Protein AF-A0A8S3IKX6-F1 (afdb_monomer_lite)

Secondary structure (DSSP, 8-state):
-HHHHHHHHIIIIIITTTS-S-EEEEESS--HHHHHHHHHH-TTEEEEE----TTTHHHHHHHH--TT-EEEE--SS--HHHHHHHHHHTT-EEEESS---S-TT-GGGTT-GGGGSHHHHHHHHHHHHHSTTS-TTS--EE-S-BTTTBHHHHHHHHHHHHHHHHHHH-SSS---HHHHHHHHHHHHHT-HHHHHHHTT--------------SSPPPTT----SS-HHHHHHHHHSEEEEE--TT--SPPTTEEEPPTTTS---EEEEEEEGGG--

InterPro domains:
  IPR005097 Saccharopine dehydrogenase, NADP binding domain [PF03435] (1-142)
  IPR023181 Homospermidine synthase-like, C-terminal [G3DSA:3.30.360.30] (146-278)
  IPR032095 Saccharopine dehydrogenase-like, C-terminal [PF16653] (146-258)

Foldseek 3Di:
DVCLVCVVVCCPPCVVVVVDPAAEAEELDDPCVVCVVVCVVDVRYHYDNDDQAPVCPLVVCVVPDAAAAEDEDEDALDQPLVVVVSCQVRLYEYEYQDRHHNCLPDPPCVPDLVCNDPLLSVLVVVVVCPPPPRDPPGHHYHYNPDVVVNVVVVVLLVVLLVLLVCQLPDPPRPDDPVLSVQSVVCNVVSVSVSSCVSSVPFDDDPDDDDPDDDPDDDDPPDDDDPDDPVVCVSLQQRFAKDFDGPPDDDDDPQKDWDDVVSDDRRMITGPDGNNPDD

pLDDT: mean 93.62, std 5.88, range [60.12, 98.69]

Structure (mmCIF, N/CA/C/O backbone):
data_AF-A0A8S3IKX6-F1
#
_entry.id   AF-A0A8S3IKX6-F1
#
loop_
_atom_site.group_PDB
_atom_site.id
_atom_site.type_symbol
_atom_site.label_atom_id
_atom_site.label_alt_id
_atom_site.label_comp_id
_atom_site.label_asym_id
_atom_site.label_entity_id
_atom_site.label_seq_id
_atom_site.pdbx_PDB_ins_code
_atom_site.Cartn_x
_atom_site.Cartn_y
_atom_site.Cartn_z
_atom_site.occupancy
_atom_site.B_iso_or_equiv
_atom_site.auth_seq_id
_atom_site.auth_comp_id
_atom_site.auth_asym_id
_atom_site.auth_atom_id
_atom_site.pdbx_PDB_model_num
ATOM 1 N N . SER A 1 1 ? 7.192 9.910 -10.096 1.00 86.56 1 SER A N 1
ATOM 2 C CA . SER A 1 1 ? 7.485 10.910 -9.041 1.00 86.56 1 SER A CA 1
ATOM 3 C C . SER A 1 1 ? 8.141 10.254 -7.833 1.00 86.56 1 SER A C 1
ATOM 5 O O . SER A 1 1 ? 9.232 10.667 -7.467 1.00 86.56 1 SER A O 1
ATOM 7 N N . VAL A 1 2 ? 7.537 9.201 -7.270 1.00 91.88 2 VAL A N 1
ATOM 8 C CA . VAL A 1 2 ? 8.013 8.497 -6.063 1.00 91.88 2 VAL A CA 1
ATOM 9 C C . VAL A 1 2 ? 9.473 8.046 -6.172 1.00 91.88 2 VAL A C 1
ATOM 11 O O . VAL A 1 2 ? 10.291 8.411 -5.332 1.00 91.88 2 VAL A O 1
ATOM 14 N N . SER A 1 3 ? 9.843 7.351 -7.253 1.00 90.81 3 SER A N 1
ATOM 15 C CA . SER A 1 3 ? 11.217 6.873 -7.481 1.00 90.81 3 SER A CA 1
ATOM 16 C C . SER A 1 3 ? 12.281 7.973 -7.407 1.00 90.81 3 SER A C 1
ATOM 18 O O . SER A 1 3 ? 13.373 7.742 -6.893 1.00 90.81 3 SER A O 1
ATOM 20 N N . GLN A 1 4 ? 11.963 9.191 -7.849 1.00 89.06 4 GLN A N 1
ATOM 21 C CA . GLN A 1 4 ? 12.896 10.321 -7.837 1.00 89.06 4 GLN A CA 1
ATOM 22 C C . GLN A 1 4 ? 13.175 10.824 -6.418 1.00 89.06 4 GLN A C 1
ATOM 24 O O . GLN A 1 4 ? 14.280 11.280 -6.137 1.00 89.06 4 GLN A O 1
ATOM 29 N N . CYS A 1 5 ? 12.195 10.715 -5.521 1.00 90.56 5 CYS A N 1
ATOM 30 C CA . CYS A 1 5 ? 12.353 11.045 -4.108 1.00 90.56 5 CYS A CA 1
ATOM 31 C C . CYS A 1 5 ? 13.035 9.906 -3.334 1.00 90.56 5 CYS A C 1
ATOM 33 O O . CYS A 1 5 ? 13.796 10.163 -2.403 1.00 90.56 5 CYS A O 1
ATOM 35 N N . THR A 1 6 ? 12.795 8.656 -3.734 1.00 92.81 6 THR A N 1
ATOM 36 C CA . THR A 1 6 ? 13.351 7.466 -3.075 1.00 92.81 6 THR A CA 1
ATOM 37 C C . THR A 1 6 ? 14.814 7.220 -3.445 1.00 92.81 6 THR A C 1
ATOM 39 O O . THR A 1 6 ? 15.603 6.811 -2.595 1.00 92.81 6 THR A O 1
ATOM 42 N N . LEU A 1 7 ? 15.215 7.504 -4.687 1.00 91.88 7 LEU A N 1
ATOM 43 C CA . LEU A 1 7 ? 16.561 7.225 -5.192 1.00 91.88 7 LEU A CA 1
ATOM 44 C C . LEU A 1 7 ? 17.691 7.859 -4.351 1.00 91.88 7 LEU A C 1
ATOM 46 O O . LEU A 1 7 ? 18.613 7.127 -3.985 1.00 91.88 7 LEU A O 1
ATOM 50 N N . PRO A 1 8 ? 17.646 9.154 -3.974 1.00 90.69 8 PRO A N 1
ATOM 51 C CA . PRO A 1 8 ? 18.654 9.735 -3.086 1.00 90.69 8 PRO A CA 1
ATOM 52 C C . PRO A 1 8 ? 18.766 8.989 -1.753 1.00 90.69 8 PRO A C 1
ATOM 54 O O . PRO A 1 8 ? 19.870 8.754 -1.272 1.00 90.69 8 PRO A O 1
ATOM 57 N N . LEU A 1 9 ? 17.637 8.547 -1.186 1.00 91.31 9 LEU A N 1
ATOM 58 C CA . LEU A 1 9 ? 17.616 7.806 0.076 1.00 91.31 9 LEU A CA 1
ATOM 59 C C . LEU A 1 9 ? 18.244 6.415 -0.076 1.00 91.31 9 LEU A C 1
ATOM 61 O O . LEU A 1 9 ? 19.018 5.996 0.786 1.00 91.31 9 LEU A O 1
ATOM 65 N N . LEU A 1 10 ? 17.964 5.715 -1.180 1.00 92.00 10 LEU A N 1
ATOM 66 C CA . LEU A 1 10 ? 18.598 4.427 -1.487 1.00 92.00 10 LEU A CA 1
ATOM 67 C C . LEU A 1 10 ? 20.115 4.567 -1.586 1.00 92.00 10 LEU A C 1
ATOM 69 O O . LEU A 1 10 ? 20.862 3.768 -1.020 1.00 92.00 10 LEU A O 1
ATOM 73 N N . ILE A 1 11 ? 20.576 5.615 -2.260 1.00 89.81 11 ILE A N 1
ATOM 74 C CA . ILE A 1 11 ? 22.001 5.884 -2.405 1.00 89.81 11 ILE A CA 1
ATOM 75 C C . ILE A 1 11 ? 22.610 6.192 -1.033 1.00 89.81 11 ILE A C 1
ATOM 77 O O . ILE A 1 11 ? 23.499 5.471 -0.581 1.00 89.81 11 ILE A O 1
ATOM 81 N N . ASP A 1 12 ? 22.103 7.207 -0.338 1.00 87.31 12 ASP A N 1
ATOM 82 C CA . ASP A 1 12 ? 22.731 7.742 0.872 1.00 87.31 12 ASP A CA 1
ATOM 83 C C . ASP A 1 12 ? 22.682 6.775 2.062 1.00 87.31 12 ASP A C 1
ATOM 85 O O . ASP A 1 12 ? 23.635 6.688 2.846 1.00 87.31 12 ASP A O 1
ATOM 89 N N . TYR A 1 13 ? 21.588 6.025 2.209 1.00 87.19 13 TYR A N 1
ATOM 90 C CA . TYR A 1 13 ? 21.386 5.154 3.366 1.00 87.19 13 TYR A CA 1
ATOM 91 C C . TYR A 1 13 ? 21.734 3.695 3.112 1.00 87.19 13 TYR A C 1
ATOM 93 O O . TYR A 1 13 ? 22.144 3.031 4.065 1.00 87.19 13 TYR A O 1
ATOM 101 N N . PHE A 1 14 ? 21.626 3.204 1.876 1.00 88.50 14 PHE A N 1
ATOM 102 C CA . PHE A 1 14 ? 21.857 1.790 1.581 1.00 88.50 14 PHE A CA 1
ATOM 103 C C . PHE A 1 14 ? 23.127 1.573 0.767 1.00 88.50 14 PHE A C 1
ATOM 105 O O . PHE A 1 14 ? 23.979 0.794 1.192 1.00 88.50 14 PHE A O 1
ATOM 112 N N . LEU A 1 15 ? 23.325 2.288 -0.342 1.00 86.44 15 LEU A N 1
ATOM 113 C CA . LEU A 1 15 ? 24.515 2.100 -1.178 1.00 86.44 15 LEU A CA 1
ATOM 114 C C . LEU A 1 15 ? 25.787 2.602 -0.476 1.00 86.44 15 LEU A C 1
ATOM 116 O O . LEU A 1 15 ? 26.754 1.857 -0.325 1.00 86.44 15 LEU A O 1
ATOM 120 N N . LEU A 1 16 ? 25.786 3.839 0.035 1.00 84.12 16 LEU A N 1
ATOM 121 C CA . LEU A 1 16 ? 26.961 4.425 0.701 1.00 84.12 16 LEU A CA 1
ATOM 122 C C . LEU A 1 16 ? 27.324 3.721 2.004 1.00 84.12 16 LEU A C 1
ATOM 124 O O . LEU A 1 16 ? 28.498 3.643 2.368 1.00 84.12 16 LEU A O 1
ATOM 128 N N . LYS A 1 17 ? 26.322 3.170 2.691 1.00 87.00 17 LYS A N 1
ATOM 129 C CA . LYS A 1 17 ? 26.522 2.362 3.897 1.00 87.00 17 LYS A CA 1
ATOM 130 C C . LYS A 1 17 ? 26.792 0.888 3.590 1.00 87.00 17 LYS A C 1
ATOM 132 O O . LYS A 1 17 ? 26.871 0.099 4.526 1.00 87.00 17 LYS A O 1
ATOM 137 N N . LYS A 1 18 ? 26.960 0.529 2.310 1.00 84.25 18 LYS A N 1
ATOM 138 C CA . LYS A 1 18 ? 27.261 -0.828 1.827 1.00 84.25 18 LYS A CA 1
ATOM 139 C C . LYS A 1 18 ? 26.240 -1.882 2.277 1.00 84.25 18 LYS A C 1
ATOM 141 O O . LYS A 1 18 ? 26.604 -3.031 2.500 1.00 84.25 18 LYS A O 1
ATOM 146 N N . GLN A 1 19 ? 24.981 -1.480 2.427 1.00 84.31 19 GLN A N 1
ATOM 147 C CA . GLN A 1 19 ? 23.858 -2.388 2.671 1.00 84.31 19 GLN A CA 1
ATOM 148 C C . GLN A 1 19 ? 23.357 -3.025 1.369 1.00 84.31 19 GLN A C 1
ATOM 150 O O . GLN A 1 19 ? 22.818 -4.122 1.407 1.00 84.31 19 GLN A O 1
ATOM 155 N N . ILE A 1 20 ? 23.568 -2.358 0.229 1.00 87.00 20 ILE A N 1
ATOM 156 C CA . ILE A 1 20 ? 23.385 -2.922 -1.114 1.00 87.00 20 ILE A CA 1
ATOM 157 C C . ILE A 1 20 ? 24.663 -2.732 -1.936 1.00 87.00 20 ILE A C 1
ATOM 159 O O . ILE A 1 20 ? 25.435 -1.799 -1.693 1.00 87.00 20 ILE A O 1
ATOM 163 N N . HIS A 1 21 ? 24.894 -3.620 -2.904 1.00 90.50 21 HIS A N 1
ATOM 164 C CA . HIS A 1 21 ? 26.106 -3.614 -3.732 1.00 90.50 21 HIS A CA 1
ATOM 165 C C . HIS A 1 21 ? 25.933 -2.894 -5.068 1.00 90.50 21 HIS A C 1
ATOM 167 O O . HIS A 1 21 ? 26.891 -2.314 -5.576 1.00 90.50 21 HIS A O 1
ATOM 173 N N . SER A 1 22 ? 24.729 -2.937 -5.631 1.00 93.88 22 SER A N 1
ATOM 174 C CA . SER A 1 22 ? 24.384 -2.272 -6.883 1.00 93.88 22 SER A CA 1
ATOM 175 C C . SER A 1 22 ? 22.921 -1.860 -6.887 1.00 93.88 22 SER A C 1
ATOM 177 O O . SER A 1 22 ? 22.137 -2.326 -6.061 1.00 93.88 22 SER A O 1
ATOM 179 N N . LEU A 1 23 ? 22.583 -0.943 -7.787 1.00 95.38 23 LEU A N 1
ATOM 180 C CA . LEU A 1 23 ? 21.225 -0.474 -8.008 1.00 95.38 23 LEU A CA 1
ATOM 181 C C . LEU A 1 23 ? 20.988 -0.400 -9.512 1.00 95.38 23 LEU A C 1
ATOM 183 O O . LEU A 1 23 ? 21.685 0.339 -10.201 1.00 95.38 23 LEU A O 1
ATOM 187 N N . THR A 1 24 ? 19.997 -1.126 -10.015 1.00 95.88 24 THR A N 1
ATOM 188 C CA . THR A 1 24 ? 19.580 -1.041 -11.418 1.00 95.88 24 THR A CA 1
ATOM 189 C C . THR A 1 24 ? 18.190 -0.431 -11.486 1.00 95.88 24 THR A C 1
ATOM 191 O O . THR A 1 24 ? 17.270 -0.910 -10.832 1.00 95.88 24 THR A O 1
ATOM 194 N N . ILE A 1 25 ? 18.049 0.639 -12.264 1.00 96.19 25 ILE A N 1
ATOM 195 C CA . ILE A 1 25 ? 16.786 1.346 -12.485 1.00 96.19 25 ILE A CA 1
ATOM 196 C C . ILE A 1 25 ? 16.267 0.961 -13.870 1.00 96.19 25 ILE A C 1
ATOM 198 O O . ILE A 1 25 ? 17.017 1.050 -14.842 1.00 96.19 25 ILE A O 1
ATOM 202 N N . ILE A 1 26 ? 14.999 0.561 -13.952 1.00 96.81 26 ILE A N 1
ATOM 203 C CA . ILE A 1 26 ? 14.318 0.208 -15.202 1.00 96.81 26 ILE A CA 1
ATOM 204 C C . ILE A 1 26 ? 13.095 1.112 -15.347 1.00 96.81 26 ILE A C 1
ATOM 206 O O . ILE A 1 26 ? 12.309 1.228 -14.410 1.00 96.81 26 ILE A O 1
ATOM 210 N N . ASP A 1 27 ? 12.960 1.779 -16.491 1.00 95.88 27 ASP A N 1
ATOM 211 C CA . ASP A 1 27 ? 11.816 2.641 -16.813 1.00 95.88 27 ASP A CA 1
ATOM 212 C C . ASP A 1 27 ? 11.611 2.664 -18.336 1.00 95.88 27 ASP A C 1
ATOM 214 O O . ASP A 1 27 ? 12.577 2.589 -19.095 1.00 95.88 27 ASP A O 1
ATOM 218 N N . VAL A 1 28 ? 10.370 2.790 -18.803 1.00 94.94 28 VAL A N 1
ATOM 219 C CA . VAL A 1 28 ? 10.066 2.920 -20.238 1.00 94.94 28 VAL A CA 1
ATOM 220 C C . VAL A 1 28 ? 10.427 4.314 -20.772 1.00 94.94 28 VAL A C 1
ATOM 222 O O . VAL A 1 28 ? 10.830 4.473 -21.931 1.00 94.94 28 VAL A O 1
ATOM 225 N N . ILE A 1 29 ? 10.330 5.339 -19.923 1.00 93.31 29 ILE A N 1
ATOM 226 C CA . ILE A 1 29 ? 10.674 6.724 -20.244 1.00 93.31 29 ILE A CA 1
ATOM 227 C C . ILE A 1 29 ? 12.159 6.927 -19.990 1.00 93.31 29 ILE A C 1
ATOM 229 O O . ILE A 1 29 ? 12.610 6.707 -18.875 1.00 93.31 29 ILE A O 1
ATOM 233 N N . ASP A 1 30 ? 12.904 7.451 -20.967 1.00 94.38 30 ASP A N 1
ATOM 234 C CA . ASP A 1 30 ? 14.323 7.773 -20.786 1.00 94.38 30 ASP A CA 1
ATOM 235 C C . ASP A 1 30 ? 14.538 8.864 -19.720 1.00 94.38 30 ASP A C 1
ATOM 237 O O . ASP A 1 30 ? 14.313 10.055 -19.946 1.00 94.38 30 ASP A O 1
ATOM 241 N N . GLN A 1 31 ? 15.019 8.449 -18.549 1.00 93.12 31 GLN A N 1
ATOM 242 C CA . GLN A 1 31 ? 15.364 9.321 -17.426 1.00 93.12 31 GLN A CA 1
ATOM 243 C C . GLN A 1 31 ? 16.878 9.480 -17.244 1.00 93.12 31 GLN A C 1
ATOM 245 O O . GLN A 1 31 ? 17.309 10.034 -16.229 1.00 93.12 31 GLN A O 1
ATOM 250 N N . ARG A 1 32 ? 17.718 9.043 -18.197 1.00 92.75 32 ARG A N 1
ATOM 251 C CA . ARG A 1 32 ? 19.187 9.056 -18.032 1.00 92.75 32 ARG A CA 1
ATOM 252 C C . ARG A 1 32 ? 19.736 10.422 -17.652 1.00 92.75 32 ARG A C 1
ATOM 254 O O . ARG A 1 32 ? 20.612 10.493 -16.798 1.00 92.75 32 ARG A O 1
ATOM 261 N N . ALA A 1 33 ? 19.183 11.504 -18.201 1.00 93.00 33 ALA A N 1
ATOM 262 C CA . ALA A 1 33 ? 19.583 12.867 -17.849 1.00 93.00 33 ALA A CA 1
ATOM 263 C C . ALA A 1 33 ? 19.423 13.177 -16.345 1.00 93.00 33 ALA A C 1
ATOM 265 O O . ALA A 1 33 ? 20.250 13.878 -15.769 1.00 93.00 33 ALA A O 1
ATOM 266 N N . ARG A 1 34 ? 18.393 12.627 -15.685 1.00 89.81 34 ARG A N 1
ATOM 267 C CA . ARG A 1 34 ? 18.176 12.786 -14.235 1.00 89.81 34 ARG A CA 1
ATOM 268 C C . ARG A 1 34 ? 19.096 11.892 -13.406 1.00 89.81 34 ARG A C 1
ATOM 270 O O . ARG A 1 34 ? 19.455 12.256 -12.290 1.00 89.81 34 ARG A O 1
ATOM 277 N N . ILE A 1 35 ? 19.460 10.726 -13.940 1.00 90.19 35 ILE A N 1
ATOM 278 C CA . ILE A 1 35 ? 20.306 9.735 -13.259 1.00 90.19 35 ILE A CA 1
ATOM 279 C C . ILE A 1 35 ? 21.800 10.039 -13.425 1.00 90.19 35 ILE A C 1
ATOM 281 O O . ILE A 1 35 ? 22.606 9.659 -12.575 1.00 90.19 35 ILE A O 1
ATOM 285 N N . GLU A 1 36 ? 22.181 10.760 -14.481 1.00 90.94 36 GLU A N 1
ATOM 286 C CA . GLU A 1 36 ? 23.570 11.052 -14.843 1.00 90.94 36 GLU A CA 1
ATOM 287 C C . GLU A 1 36 ? 24.428 11.583 -13.674 1.00 90.94 36 GLU A C 1
ATOM 289 O O . GLU A 1 36 ? 25.542 11.076 -13.498 1.00 90.94 36 GLU A O 1
ATOM 294 N N . PRO A 1 37 ? 23.957 12.524 -12.824 1.00 90.62 37 PRO A N 1
ATOM 295 C CA . PRO A 1 37 ? 24.740 12.996 -11.680 1.00 90.62 37 PRO A CA 1
ATOM 296 C C . PRO A 1 37 ? 25.088 11.882 -10.683 1.00 90.62 37 PRO A C 1
ATOM 298 O O . PRO A 1 37 ? 26.185 11.875 -10.121 1.00 90.62 37 PRO A O 1
ATOM 301 N N . TYR A 1 38 ? 24.179 10.924 -10.482 1.00 88.94 38 TYR A N 1
ATOM 302 C CA . TYR A 1 38 ? 24.391 9.781 -9.598 1.00 88.94 38 TYR A CA 1
ATOM 303 C C . TYR A 1 38 ? 25.313 8.748 -10.243 1.00 88.94 38 TYR A C 1
ATOM 305 O O . TYR A 1 38 ? 26.283 8.333 -9.616 1.00 88.94 38 TYR A O 1
ATOM 313 N N . HIS A 1 39 ? 25.077 8.401 -11.511 1.00 87.19 39 HIS A N 1
ATOM 314 C CA . HIS A 1 39 ? 25.899 7.442 -12.257 1.00 87.19 39 HIS A CA 1
ATOM 315 C C . HIS A 1 39 ? 27.367 7.893 -12.366 1.00 87.19 39 HIS A C 1
ATOM 317 O O . HIS A 1 39 ? 28.287 7.095 -12.201 1.00 87.19 39 HIS A O 1
ATOM 323 N N . LYS A 1 40 ? 27.622 9.192 -12.595 1.00 88.25 40 LYS A N 1
ATOM 324 C CA . LYS A 1 40 ? 28.990 9.752 -12.621 1.00 88.25 40 LYS A CA 1
ATOM 325 C C . LYS A 1 40 ? 29.717 9.606 -11.284 1.00 88.25 40 LYS A C 1
ATOM 327 O O . LYS A 1 40 ? 30.943 9.526 -11.260 1.00 88.25 40 LYS A O 1
ATOM 332 N N . ARG A 1 41 ? 28.973 9.608 -10.177 1.00 86.69 41 ARG A N 1
ATOM 333 C CA . ARG A 1 41 ? 29.521 9.522 -8.821 1.00 86.69 41 ARG A CA 1
ATOM 334 C C . ARG A 1 41 ? 29.626 8.081 -8.320 1.00 86.69 41 ARG A C 1
ATOM 336 O O . ARG A 1 41 ? 30.513 7.790 -7.521 1.00 86.69 41 ARG A O 1
ATOM 343 N N . TYR A 1 42 ? 28.749 7.200 -8.795 1.00 87.19 42 TYR A N 1
ATOM 344 C CA . TYR A 1 42 ? 28.600 5.825 -8.330 1.00 87.19 42 TYR A CA 1
ATOM 345 C C . TYR A 1 42 ? 28.434 4.886 -9.525 1.00 87.19 42 TYR A C 1
ATOM 347 O O . TYR A 1 42 ? 27.361 4.798 -10.119 1.00 87.19 42 TYR A O 1
ATOM 355 N N . ASN A 1 43 ? 29.494 4.146 -9.855 1.00 88.88 43 ASN A N 1
ATOM 356 C CA . ASN A 1 43 ? 29.488 3.181 -10.959 1.00 88.88 43 ASN A CA 1
ATOM 357 C C . ASN A 1 43 ? 28.614 1.942 -10.690 1.00 88.88 43 ASN A C 1
ATOM 359 O O . ASN A 1 43 ? 28.439 1.114 -11.575 1.00 88.88 43 ASN A O 1
ATOM 363 N N . GLN A 1 44 ? 28.093 1.801 -9.470 1.00 92.81 44 GLN A N 1
ATOM 364 C CA . GLN A 1 44 ? 27.176 0.737 -9.073 1.00 92.81 44 GLN A CA 1
ATOM 365 C C . GLN A 1 44 ? 25.717 1.023 -9.456 1.00 92.81 44 GLN A C 1
ATOM 367 O O . GLN A 1 44 ? 24.864 0.156 -9.271 1.00 92.81 44 GLN A O 1
ATOM 372 N N . ILE A 1 45 ? 25.421 2.240 -9.926 1.00 93.50 45 ILE A N 1
ATOM 373 C CA . ILE A 1 45 ? 24.083 2.649 -10.351 1.00 93.50 45 ILE A CA 1
ATOM 374 C C . ILE A 1 45 ? 23.980 2.447 -11.856 1.00 93.50 45 ILE A C 1
ATOM 376 O O . ILE A 1 45 ? 24.689 3.097 -12.615 1.00 93.50 45 ILE A O 1
ATOM 380 N N . ASN A 1 46 ? 23.064 1.586 -12.279 1.00 93.62 46 ASN A N 1
ATOM 381 C CA . ASN A 1 46 ? 22.770 1.294 -13.673 1.00 93.62 46 ASN A CA 1
ATOM 382 C C . ASN A 1 46 ? 21.380 1.813 -14.037 1.00 93.62 46 ASN A C 1
ATOM 384 O O . ASN A 1 46 ? 20.490 1.904 -13.190 1.00 93.62 46 ASN A O 1
ATOM 388 N N . TYR A 1 47 ? 21.181 2.111 -15.316 1.00 95.25 47 TYR A N 1
ATOM 389 C CA . TYR A 1 47 ? 19.889 2.520 -15.845 1.00 95.25 47 TYR A CA 1
ATOM 390 C C . TYR A 1 47 ? 19.611 1.794 -17.158 1.00 95.25 47 TYR A C 1
ATOM 392 O O . TYR A 1 47 ? 20.499 1.704 -18.008 1.00 95.25 47 TYR A O 1
ATOM 400 N N . GLN A 1 48 ? 18.390 1.296 -17.313 1.00 96.00 48 GLN A N 1
ATOM 401 C CA . GLN A 1 48 ? 17.929 0.572 -18.489 1.00 96.00 48 GLN A CA 1
ATOM 402 C C . GLN A 1 48 ? 16.591 1.150 -18.928 1.00 96.00 48 GLN A C 1
ATOM 404 O O . GLN A 1 48 ? 15.660 1.252 -18.131 1.00 96.00 48 GLN A O 1
ATOM 409 N N . GLN A 1 49 ? 16.517 1.544 -20.197 1.00 96.56 49 GLN A N 1
ATOM 410 C CA . GLN A 1 49 ? 15.264 1.973 -20.792 1.00 96.56 49 GLN A CA 1
ATOM 411 C C . GLN A 1 49 ? 14.576 0.753 -21.410 1.00 96.56 49 GLN A C 1
ATOM 413 O O . GLN A 1 49 ? 14.859 0.398 -22.554 1.00 96.56 49 GLN A O 1
ATOM 418 N N . GLU A 1 50 ? 13.726 0.083 -20.640 1.00 95.69 50 GLU A N 1
ATOM 419 C CA . GLU A 1 50 ? 13.029 -1.136 -21.058 1.00 95.69 50 GLU A CA 1
ATOM 420 C C . GLU A 1 50 ? 11.573 -1.091 -20.564 1.00 95.69 50 GLU A C 1
ATOM 422 O O . GLU A 1 50 ? 11.294 -0.638 -19.455 1.00 95.69 50 GLU A O 1
ATOM 427 N N . GLU A 1 51 ? 10.639 -1.559 -21.394 1.00 96.12 51 GLU A N 1
ATOM 428 C CA . GLU A 1 51 ? 9.230 -1.714 -21.020 1.00 96.12 51 GLU A CA 1
ATOM 429 C C . GLU A 1 51 ? 8.996 -3.121 -20.459 1.00 96.12 51 GLU A C 1
ATOM 431 O O . GLU A 1 51 ? 9.253 -4.129 -21.129 1.00 96.12 51 GLU A O 1
ATOM 436 N N . ILE A 1 52 ? 8.486 -3.190 -19.230 1.00 97.25 52 ILE A N 1
ATOM 437 C CA . ILE A 1 52 ? 8.082 -4.443 -18.596 1.00 97.25 52 ILE A CA 1
ATOM 438 C C . ILE A 1 52 ? 6.613 -4.706 -18.933 1.00 97.25 52 ILE A C 1
ATOM 440 O O . ILE A 1 52 ? 5.751 -3.858 -18.739 1.00 97.25 52 ILE A O 1
ATOM 444 N N . THR A 1 53 ? 6.330 -5.906 -19.423 1.00 97.06 53 THR A N 1
ATOM 445 C CA . THR A 1 53 ? 5.016 -6.355 -19.883 1.00 97.06 53 THR A CA 1
ATOM 446 C C . THR A 1 53 ? 4.726 -7.759 -19.361 1.00 97.06 53 THR A C 1
ATOM 448 O O . THR A 1 53 ? 5.636 -8.520 -19.017 1.00 97.06 53 THR A O 1
ATOM 451 N N . VAL A 1 54 ? 3.461 -8.174 -19.445 1.00 96.38 54 VAL A N 1
ATOM 452 C CA . VAL A 1 54 ? 3.031 -9.549 -19.139 1.00 96.38 54 VAL A CA 1
ATOM 453 C C . VAL A 1 54 ? 3.825 -10.633 -19.891 1.00 96.38 54 VAL A C 1
ATOM 455 O O . VAL A 1 54 ? 3.917 -11.764 -19.423 1.00 96.38 54 VAL A O 1
ATOM 458 N N . LYS A 1 55 ? 4.426 -10.314 -21.047 1.00 97.75 55 LYS A N 1
ATOM 459 C CA . LYS A 1 55 ? 5.156 -11.284 -21.881 1.00 97.75 55 LYS A CA 1
ATOM 460 C C . LYS A 1 55 ? 6.634 -11.422 -21.520 1.00 97.75 55 LYS A C 1
ATOM 462 O O . LYS A 1 55 ? 7.202 -12.474 -21.790 1.00 97.75 55 LYS A O 1
ATOM 467 N N . ASN A 1 56 ? 7.257 -10.379 -20.973 1.00 97.88 56 ASN A N 1
ATOM 468 C CA . ASN A 1 56 ? 8.714 -10.315 -20.797 1.00 97.88 56 ASN A CA 1
ATOM 469 C C . ASN A 1 56 ? 9.160 -10.111 -19.340 1.00 97.88 56 ASN A C 1
ATOM 471 O O . ASN A 1 56 ? 10.356 -10.215 -19.076 1.00 97.88 56 ASN A O 1
ATOM 475 N N . TYR A 1 57 ? 8.244 -9.865 -18.391 1.00 98.25 57 TYR A N 1
ATOM 476 C CA . TYR A 1 57 ? 8.620 -9.529 -17.012 1.00 98.25 57 TYR A CA 1
ATOM 477 C C . TYR A 1 57 ? 9.556 -10.565 -16.377 1.00 98.25 57 TYR A C 1
ATOM 479 O O . TYR A 1 57 ? 10.567 -10.189 -15.800 1.00 98.25 57 TYR A O 1
ATOM 487 N N . GLY A 1 58 ? 9.293 -11.865 -16.539 1.00 98.25 58 GLY A N 1
ATOM 488 C CA . GLY A 1 58 ? 10.144 -12.904 -15.954 1.00 98.25 58 GLY A CA 1
ATOM 489 C C . GLY A 1 58 ? 11.564 -12.943 -16.532 1.00 98.25 58 GLY A C 1
ATOM 490 O O . GLY A 1 58 ? 12.513 -13.193 -15.793 1.00 98.25 58 GLY A O 1
ATOM 491 N N . GLU A 1 59 ? 11.719 -12.666 -17.831 1.00 98.25 59 GLU A N 1
ATOM 492 C CA . GLU A 1 59 ? 13.029 -12.587 -18.494 1.00 98.25 59 GLU A CA 1
ATOM 493 C C . GLU A 1 59 ? 13.805 -11.354 -18.023 1.00 98.25 59 GLU A C 1
ATOM 495 O O . GLU A 1 59 ? 14.968 -11.466 -17.634 1.00 98.25 59 GLU A O 1
ATOM 500 N N . ILE A 1 60 ? 13.146 -10.189 -18.001 1.00 98.06 60 ILE A N 1
ATOM 501 C CA . ILE A 1 60 ? 13.759 -8.936 -17.550 1.00 98.06 60 ILE A CA 1
ATOM 502 C C . ILE A 1 60 ? 14.177 -9.056 -16.084 1.00 98.06 60 ILE A C 1
ATOM 504 O O . ILE A 1 60 ? 15.329 -8.785 -15.755 1.00 98.06 60 ILE A O 1
ATOM 508 N N . LEU A 1 61 ? 13.286 -9.508 -15.198 1.00 98.19 61 LEU A N 1
ATOM 509 C CA . LEU A 1 61 ? 13.617 -9.661 -13.781 1.00 98.19 61 LEU A CA 1
ATOM 510 C C . LEU A 1 61 ? 14.772 -10.657 -13.583 1.00 98.19 61 LEU A C 1
ATOM 512 O O . LEU A 1 61 ? 15.706 -10.358 -12.843 1.00 98.19 61 LEU A O 1
ATOM 516 N N . GLY A 1 62 ? 14.781 -11.781 -14.309 1.00 98.06 62 GLY A N 1
ATOM 517 C CA . GLY A 1 62 ? 15.852 -12.781 -14.231 1.00 98.06 62 GLY A CA 1
ATOM 518 C C . GLY A 1 62 ? 17.215 -12.309 -14.747 1.00 98.06 62 GLY A C 1
ATOM 519 O O . GLY A 1 62 ? 18.240 -12.869 -14.368 1.00 98.06 62 GLY A O 1
ATOM 520 N N . LYS A 1 63 ? 17.253 -11.265 -15.583 1.00 97.50 63 LYS A N 1
ATOM 521 C CA . LYS A 1 63 ? 18.497 -10.630 -16.046 1.00 97.50 63 LYS A CA 1
ATOM 522 C C . LYS A 1 63 ? 19.159 -9.777 -14.959 1.00 97.50 63 LYS A C 1
ATOM 524 O O . LYS A 1 63 ? 20.377 -9.605 -14.995 1.00 97.50 63 LYS A O 1
ATOM 529 N N . TYR A 1 64 ? 18.377 -9.228 -14.026 1.00 96.81 64 TYR A N 1
ATOM 530 C CA . TYR A 1 64 ? 18.842 -8.204 -13.082 1.00 96.81 64 TYR A CA 1
ATOM 531 C C . TYR A 1 64 ? 18.758 -8.593 -11.606 1.00 96.81 64 TYR A C 1
ATOM 533 O O . TYR A 1 64 ? 19.381 -7.917 -10.790 1.00 96.81 64 TYR A O 1
ATOM 541 N N . LEU A 1 65 ? 18.004 -9.637 -11.261 1.00 97.88 65 LEU A N 1
ATOM 542 C CA . LEU A 1 65 ? 17.755 -10.050 -9.882 1.00 97.88 65 LEU A CA 1
ATOM 543 C C . LEU A 1 65 ? 18.120 -11.519 -9.665 1.00 97.88 65 LEU A C 1
ATOM 545 O O . LEU A 1 65 ? 17.958 -12.368 -10.542 1.00 97.88 65 LEU A O 1
ATOM 549 N N . SER A 1 66 ? 18.580 -11.810 -8.455 1.00 97.31 66 SER A N 1
ATOM 550 C CA . SER A 1 66 ? 19.031 -13.113 -7.981 1.00 97.31 66 SER A CA 1
ATOM 551 C C . SER A 1 66 ? 18.651 -13.340 -6.508 1.00 97.31 66 SER A C 1
ATOM 553 O O . SER A 1 66 ? 18.111 -12.453 -5.850 1.00 97.31 66 SER A O 1
ATOM 555 N N . ASP A 1 67 ? 18.901 -14.549 -5.992 1.00 97.50 67 ASP A N 1
ATOM 556 C CA . ASP A 1 67 ? 18.593 -14.939 -4.604 1.00 97.50 67 ASP A CA 1
ATOM 557 C C . ASP A 1 67 ? 19.148 -13.911 -3.596 1.00 97.50 67 ASP A C 1
ATOM 559 O O . ASP A 1 67 ? 20.353 -13.653 -3.561 1.00 97.50 67 ASP A O 1
ATOM 563 N N . GLY A 1 68 ? 18.263 -13.329 -2.780 1.00 95.19 68 GLY A N 1
ATOM 564 C CA . GLY A 1 68 ? 18.604 -12.323 -1.771 1.00 95.19 68 GLY A CA 1
ATOM 565 C C . GLY A 1 68 ? 18.532 -10.864 -2.233 1.00 95.19 68 GLY A C 1
ATOM 566 O O . GLY A 1 68 ? 18.652 -9.973 -1.389 1.00 95.19 68 GLY A O 1
ATOM 567 N N . ASP A 1 69 ? 18.293 -10.600 -3.521 1.00 97.44 69 ASP A N 1
ATOM 568 C CA . ASP A 1 69 ? 18.078 -9.239 -4.020 1.00 97.44 69 ASP A CA 1
ATOM 569 C C . ASP A 1 69 ? 16.716 -8.671 -3.586 1.00 97.44 69 ASP A C 1
ATOM 571 O O . ASP A 1 69 ? 15.864 -9.364 -3.021 1.00 97.44 69 ASP A O 1
ATOM 575 N N . ILE A 1 70 ? 16.504 -7.378 -3.848 1.00 97.88 70 ILE A N 1
ATOM 576 C CA . ILE A 1 70 ? 15.253 -6.667 -3.565 1.00 97.88 70 ILE A CA 1
ATOM 577 C C . ILE A 1 70 ? 14.696 -6.105 -4.874 1.00 97.88 70 ILE A C 1
ATOM 579 O O . ILE A 1 70 ? 15.356 -5.298 -5.529 1.00 97.88 70 ILE A O 1
ATOM 583 N N . LEU A 1 71 ? 13.458 -6.467 -5.213 1.00 98.38 71 LEU A N 1
ATOM 584 C CA . LEU A 1 71 ? 12.657 -5.744 -6.194 1.00 98.38 71 LEU A CA 1
ATOM 585 C C . LEU A 1 71 ? 11.877 -4.636 -5.480 1.00 98.38 71 LEU A C 1
ATOM 587 O O . LEU A 1 71 ? 11.011 -4.912 -4.650 1.00 98.38 71 LEU A O 1
ATOM 591 N N . LEU A 1 72 ? 12.197 -3.386 -5.814 1.00 97.88 72 LEU A N 1
ATOM 592 C CA . LEU A 1 72 ? 11.461 -2.205 -5.377 1.00 97.88 72 LEU A CA 1
ATOM 593 C C . LEU A 1 72 ? 10.594 -1.702 -6.534 1.00 97.88 72 LEU A C 1
ATOM 595 O O . LEU A 1 72 ? 11.090 -1.036 -7.443 1.00 97.88 72 LEU A O 1
ATOM 599 N N . ASP A 1 73 ? 9.312 -2.034 -6.486 1.00 97.75 73 ASP A N 1
ATOM 600 C CA . ASP A 1 73 ? 8.325 -1.652 -7.485 1.00 97.75 73 ASP A CA 1
ATOM 601 C C . ASP A 1 73 ? 7.674 -0.308 -7.123 1.00 97.75 73 ASP A C 1
ATOM 603 O O . ASP A 1 73 ? 6.954 -0.175 -6.133 1.00 97.75 73 ASP A O 1
ATOM 607 N N . LEU A 1 74 ? 7.987 0.707 -7.927 1.00 96.44 74 LEU A N 1
ATOM 608 C CA . LEU A 1 74 ? 7.452 2.071 -7.837 1.00 96.44 74 LEU A CA 1
ATOM 609 C C . LEU A 1 74 ? 6.853 2.511 -9.182 1.00 96.44 74 LEU A C 1
ATOM 611 O O . LEU A 1 74 ? 6.822 3.712 -9.480 1.00 96.44 74 LEU A O 1
ATOM 615 N N . ALA A 1 75 ? 6.495 1.540 -10.024 1.00 93.88 75 ALA A N 1
ATOM 616 C CA . ALA A 1 75 ? 5.912 1.762 -11.334 1.00 93.88 75 ALA A CA 1
ATOM 617 C C . ALA A 1 75 ? 4.378 1.776 -11.255 1.00 93.88 75 ALA A C 1
ATOM 619 O O . ALA A 1 75 ? 3.786 1.562 -10.201 1.00 93.88 75 ALA A O 1
ATOM 620 N N . VAL A 1 76 ? 3.756 2.063 -12.393 1.00 91.88 76 VAL A N 1
ATOM 621 C CA . VAL A 1 76 ? 2.319 1.884 -12.630 1.00 91.88 76 VAL A CA 1
ATOM 622 C C . VAL A 1 76 ? 2.144 0.795 -13.683 1.00 91.88 76 VAL A C 1
ATOM 624 O O . VAL A 1 76 ? 3.071 0.541 -14.459 1.00 91.88 76 VAL A O 1
ATOM 627 N N . ASN A 1 77 ? 0.961 0.189 -13.751 1.00 91.81 77 ASN A N 1
ATOM 628 C CA . ASN A 1 77 ? 0.597 -0.794 -14.779 1.00 91.81 77 ASN A CA 1
ATOM 629 C C . ASN A 1 77 ? 1.439 -2.091 -14.778 1.00 91.81 77 ASN A C 1
ATOM 631 O O . ASN A 1 77 ? 1.585 -2.738 -15.819 1.00 91.81 77 ASN A O 1
ATOM 635 N N . LEU A 1 78 ? 2.012 -2.491 -13.636 1.00 94.88 78 LEU A N 1
ATOM 636 C CA . LEU A 1 78 ? 2.694 -3.781 -13.484 1.00 94.88 78 LEU A CA 1
ATOM 637 C C . LEU A 1 78 ? 1.911 -4.667 -12.506 1.00 94.88 78 LEU A C 1
ATOM 639 O O . LEU A 1 78 ? 1.791 -4.333 -11.333 1.00 94.88 78 LEU A O 1
ATOM 643 N N . GLU A 1 79 ? 1.383 -5.817 -12.947 1.00 95.56 79 GLU A N 1
ATOM 644 C CA . GLU A 1 79 ? 0.546 -6.647 -12.063 1.00 95.56 79 GLU A CA 1
ATOM 645 C C . GLU A 1 79 ? 1.339 -7.169 -10.857 1.00 95.56 79 GLU A C 1
ATOM 647 O O . GLU A 1 79 ? 2.201 -8.049 -10.975 1.00 95.56 79 GLU A O 1
ATOM 652 N N . THR A 1 80 ? 0.975 -6.681 -9.668 1.00 97.38 80 THR A N 1
ATOM 653 C CA . THR A 1 80 ? 1.673 -6.988 -8.412 1.00 97.38 80 THR A CA 1
ATOM 654 C C . THR A 1 80 ? 1.722 -8.486 -8.138 1.00 97.38 80 THR A C 1
ATOM 656 O O . THR A 1 80 ? 2.744 -9.001 -7.694 1.00 97.38 80 THR A O 1
ATOM 659 N N . ARG A 1 81 ? 0.653 -9.225 -8.450 1.00 96.44 81 ARG A N 1
ATOM 660 C CA . ARG A 1 81 ? 0.594 -10.679 -8.243 1.00 96.44 81 ARG A CA 1
ATOM 661 C C . ARG A 1 81 ? 1.654 -11.425 -9.062 1.00 96.44 81 ARG A C 1
ATOM 663 O O . ARG A 1 81 ? 2.291 -12.337 -8.536 1.00 96.44 81 ARG A O 1
ATOM 670 N N . CYS A 1 82 ? 1.875 -11.027 -10.317 1.00 97.44 82 CYS A N 1
ATOM 671 C CA . CYS A 1 82 ? 2.887 -11.633 -11.185 1.00 97.44 82 CYS A CA 1
ATOM 672 C C . CYS A 1 82 ? 4.302 -11.386 -10.654 1.00 97.44 82 CYS A C 1
ATOM 674 O O . CYS A 1 82 ? 5.094 -12.326 -10.556 1.00 97.44 82 CYS A O 1
ATOM 676 N N . LEU A 1 83 ? 4.598 -10.137 -10.287 1.00 98.31 83 LEU A N 1
ATOM 677 C CA . LEU A 1 83 ? 5.900 -9.727 -9.756 1.00 98.31 83 LEU A CA 1
ATOM 678 C C . LEU A 1 83 ? 6.178 -10.415 -8.418 1.00 98.31 83 LEU A C 1
ATOM 680 O O . LEU A 1 83 ? 7.225 -11.031 -8.243 1.00 98.31 83 LEU A O 1
ATOM 684 N N . LEU A 1 84 ? 5.205 -10.383 -7.504 1.00 97.88 84 LEU A N 1
ATOM 685 C CA . LEU A 1 84 ? 5.300 -10.990 -6.182 1.00 97.88 84 LEU A CA 1
ATOM 686 C C . LEU A 1 84 ? 5.537 -12.500 -6.273 1.00 97.88 84 LEU A C 1
ATOM 688 O O . LEU A 1 84 ? 6.418 -13.022 -5.591 1.00 97.88 84 LEU A O 1
ATOM 692 N N . LYS A 1 85 ? 4.791 -13.204 -7.135 1.00 97.50 85 LYS A N 1
ATOM 693 C CA . LYS A 1 85 ? 4.987 -14.641 -7.359 1.00 97.50 85 LYS A CA 1
ATOM 694 C C . LYS A 1 85 ? 6.383 -14.935 -7.901 1.00 97.50 85 LYS A C 1
ATOM 696 O O . LYS A 1 85 ? 7.047 -15.839 -7.399 1.00 97.50 85 LYS A O 1
ATOM 701 N N . TRP A 1 86 ? 6.836 -14.164 -8.891 1.00 98.25 86 TRP A N 1
ATOM 702 C CA . TRP A 1 86 ? 8.173 -14.327 -9.458 1.00 98.25 86 TRP A CA 1
ATOM 703 C C . TRP A 1 86 ? 9.254 -14.105 -8.399 1.00 98.25 86 TRP A C 1
ATOM 705 O O . TRP A 1 86 ? 10.131 -14.952 -8.241 1.00 98.25 86 TRP A O 1
ATOM 715 N N . CYS A 1 87 ? 9.154 -13.024 -7.623 1.00 98.44 87 CYS A N 1
ATOM 716 C CA . CYS A 1 87 ? 10.084 -12.722 -6.542 1.00 98.44 87 CYS A CA 1
ATOM 717 C C . CYS A 1 87 ? 10.125 -13.840 -5.499 1.00 98.44 87 CYS A C 1
ATOM 719 O O . CYS A 1 87 ? 11.206 -14.284 -5.119 1.00 98.44 87 CYS A O 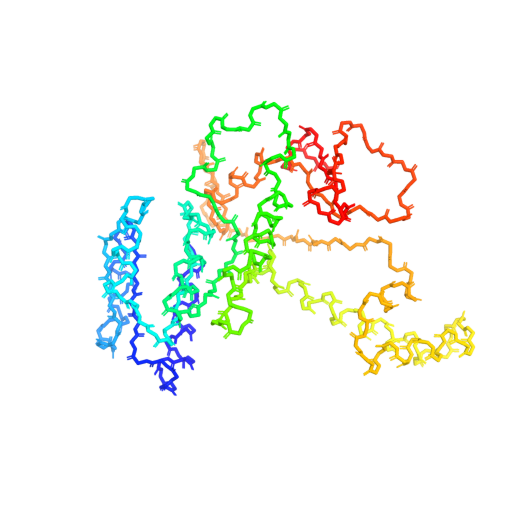1
ATOM 721 N N . HIS A 1 88 ? 8.963 -14.353 -5.096 1.00 97.81 88 HIS A N 1
ATOM 722 C CA . HIS A 1 88 ? 8.867 -15.462 -4.151 1.00 97.81 88 HIS A CA 1
ATOM 723 C C . HIS A 1 88 ? 9.580 -16.722 -4.644 1.00 97.81 88 HIS A C 1
ATOM 725 O O . HIS A 1 88 ? 10.389 -17.301 -3.917 1.00 97.81 88 HIS A O 1
ATOM 731 N N . ASP A 1 89 ? 9.326 -17.112 -5.895 1.00 97.06 89 ASP A N 1
ATOM 732 C CA . ASP A 1 89 ? 9.915 -18.305 -6.512 1.00 97.06 89 ASP A CA 1
ATOM 733 C C . ASP A 1 89 ? 11.441 -18.195 -6.672 1.00 97.06 89 ASP A C 1
ATOM 735 O O . ASP A 1 89 ? 12.148 -19.200 -6.590 1.00 97.06 89 ASP A O 1
ATOM 739 N N . HIS A 1 90 ? 11.954 -16.974 -6.857 1.00 97.94 90 HIS A N 1
ATOM 740 C CA . HIS A 1 90 ? 13.380 -16.686 -7.046 1.00 97.94 90 HIS A CA 1
ATOM 741 C C . HIS A 1 90 ? 14.075 -16.182 -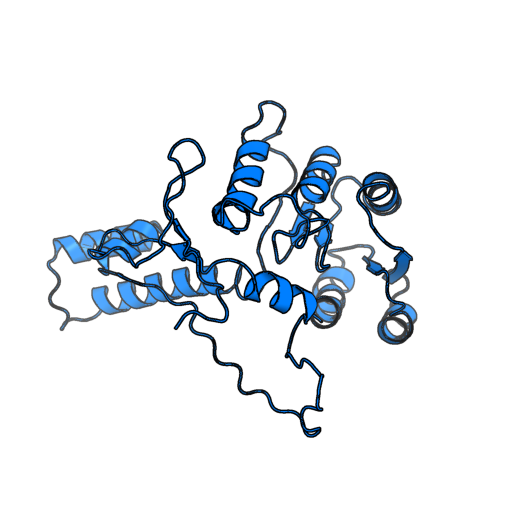5.771 1.00 97.94 90 HIS A C 1
ATOM 743 O O . HIS A 1 90 ? 15.245 -15.809 -5.824 1.00 97.94 90 HIS A O 1
ATOM 749 N N . LYS A 1 91 ? 13.383 -16.208 -4.619 1.00 98.00 91 LYS A N 1
ATOM 750 C CA . LYS A 1 91 ? 13.883 -15.754 -3.305 1.00 98.00 91 LYS A CA 1
ATOM 751 C C . LYS A 1 91 ? 14.365 -14.296 -3.287 1.00 98.00 91 LYS A C 1
ATOM 753 O O . LYS A 1 91 ? 15.301 -13.933 -2.577 1.00 98.00 91 LYS A O 1
ATOM 758 N N . VAL A 1 92 ? 13.693 -13.457 -4.059 1.00 98.50 92 VAL A N 1
ATOM 759 C CA . VAL A 1 92 ? 13.892 -12.011 -4.103 1.00 98.50 92 VAL A CA 1
ATOM 760 C C . VAL A 1 92 ? 12.904 -11.368 -3.133 1.00 98.50 92 VAL A C 1
ATOM 762 O O . VAL A 1 92 ? 11.716 -11.695 -3.136 1.00 98.50 92 VAL A O 1
ATOM 765 N N . CYS A 1 93 ? 13.377 -10.456 -2.288 1.00 98.38 93 CYS A N 1
ATOM 766 C CA . CYS A 1 93 ? 12.498 -9.649 -1.448 1.00 98.38 93 CYS A CA 1
ATOM 767 C C . CYS A 1 93 ? 11.710 -8.658 -2.313 1.00 98.38 93 CYS A C 1
ATOM 769 O O . CYS A 1 93 ? 12.241 -8.117 -3.278 1.00 98.38 93 CYS A O 1
ATOM 771 N N . PHE A 1 94 ? 10.463 -8.376 -1.953 1.00 98.50 94 PHE A N 1
ATOM 772 C CA . PHE A 1 94 ? 9.589 -7.499 -2.737 1.00 98.50 94 PHE A CA 1
ATOM 773 C C . PHE A 1 94 ? 9.109 -6.314 -1.904 1.00 98.50 94 PHE A C 1
ATOM 775 O O . PHE A 1 94 ? 8.726 -6.487 -0.748 1.00 98.50 94 PHE A O 1
ATOM 782 N N . VAL A 1 95 ? 9.106 -5.113 -2.477 1.00 98.06 95 VAL A N 1
ATOM 783 C CA . VAL A 1 95 ? 8.504 -3.925 -1.864 1.00 98.06 95 VAL A CA 1
ATOM 784 C C . VAL A 1 95 ? 7.765 -3.135 -2.931 1.00 98.06 95 VAL A C 1
ATOM 786 O O . VAL A 1 95 ? 8.341 -2.876 -3.984 1.00 98.06 95 VAL A O 1
ATOM 789 N N . ASN A 1 96 ? 6.539 -2.703 -2.646 1.00 97.69 96 ASN A N 1
ATOM 790 C CA . ASN A 1 96 ? 5.825 -1.752 -3.493 1.00 97.69 96 ASN A CA 1
ATOM 791 C C . ASN A 1 96 ? 5.028 -0.728 -2.675 1.00 97.69 96 ASN A C 1
ATOM 793 O O . ASN A 1 96 ? 4.969 -0.789 -1.443 1.00 97.69 96 ASN A O 1
ATOM 797 N N . THR A 1 97 ? 4.425 0.234 -3.371 1.00 96.38 97 THR A N 1
ATOM 798 C CA . THR A 1 97 ? 3.571 1.262 -2.756 1.00 96.38 97 THR A CA 1
ATOM 799 C C . THR A 1 97 ? 2.097 1.160 -3.143 1.00 96.38 97 THR A C 1
ATOM 801 O O . THR A 1 97 ? 1.305 1.901 -2.572 1.00 96.38 97 THR A O 1
ATOM 804 N N . SER A 1 98 ? 1.742 0.280 -4.084 1.00 94.44 98 SER A N 1
ATOM 805 C CA . SER A 1 98 ? 0.380 0.097 -4.608 1.00 94.44 98 SER A CA 1
ATOM 806 C C . SER A 1 98 ? 0.201 -1.314 -5.179 1.00 94.44 98 SER A C 1
ATOM 808 O O . SER A 1 98 ? 1.123 -1.831 -5.811 1.00 94.44 98 SER A O 1
ATOM 810 N N . VAL A 1 99 ? -0.966 -1.937 -4.987 1.00 94.88 99 VAL A N 1
ATOM 811 C CA . VAL A 1 99 ? -1.359 -3.174 -5.687 1.00 94.88 99 VAL A CA 1
ATOM 812 C C . VAL A 1 99 ? -1.929 -2.849 -7.074 1.00 94.88 99 VAL A C 1
ATOM 814 O O . VAL A 1 99 ? -3.110 -2.533 -7.250 1.00 94.88 99 VAL A O 1
ATOM 817 N N . GLU A 1 100 ? -1.063 -3.008 -8.065 1.00 93.25 100 GLU A N 1
ATOM 818 C CA . GLU A 1 100 ? -1.267 -2.640 -9.469 1.00 93.25 100 GLU A CA 1
ATOM 819 C C . GLU A 1 100 ? -1.722 -3.829 -10.342 1.00 93.25 100 GLU A C 1
ATOM 821 O O . GLU A 1 100 ? -1.529 -5.004 -9.994 1.00 93.25 100 GLU A O 1
ATOM 826 N N . LEU A 1 101 ? -2.294 -3.517 -11.511 1.00 92.31 101 LEU A N 1
ATOM 827 C CA . LEU A 1 101 ? -2.705 -4.457 -12.565 1.00 92.31 101 LEU A CA 1
ATOM 828 C C . LEU A 1 101 ? -1.968 -4.144 -13.875 1.00 92.31 101 LEU A C 1
ATOM 830 O O . LEU A 1 101 ? -1.551 -3.017 -14.083 1.00 92.31 101 LEU A O 1
ATOM 834 N N . TRP A 1 102 ? -1.859 -5.106 -14.799 1.00 93.19 102 TRP A N 1
ATOM 835 C CA . TRP A 1 102 ? -1.326 -4.821 -16.145 1.00 93.19 102 TRP A CA 1
ATOM 836 C C . TRP A 1 102 ? -2.213 -3.864 -16.952 1.00 93.19 102 TRP A C 1
ATOM 838 O O . TRP A 1 102 ? -1.707 -3.061 -17.729 1.00 93.19 102 TRP A O 1
ATOM 848 N N . ASP A 1 103 ? -3.533 -3.997 -16.806 1.00 89.00 103 ASP A N 1
ATOM 849 C CA . ASP A 1 103 ? -4.531 -3.184 -17.503 1.00 89.00 103 ASP A CA 1
ATOM 850 C C . ASP A 1 103 ? -5.656 -2.801 -16.526 1.00 89.00 103 ASP A C 1
ATOM 852 O O . ASP A 1 103 ? -6.644 -3.535 -16.396 1.00 89.00 103 ASP A O 1
ATOM 856 N N . PRO A 1 104 ? -5.509 -1.682 -15.796 1.00 82.25 104 PRO A N 1
ATOM 857 C CA . PRO A 1 104 ? -6.502 -1.254 -14.815 1.00 82.25 104 PRO A CA 1
ATOM 858 C C . PRO A 1 104 ? -7.812 -0.754 -15.445 1.00 82.25 104 PRO A C 1
ATOM 860 O O . PRO A 1 104 ? -8.835 -0.694 -14.763 1.00 82.25 104 PRO A O 1
ATOM 863 N N . PHE A 1 105 ? -7.813 -0.434 -16.746 1.00 79.94 105 PHE A N 1
ATOM 864 C CA . PHE A 1 105 ? -8.985 0.062 -17.480 1.00 79.94 105 PHE A CA 1
ATOM 865 C C . PHE A 1 105 ? -9.634 -0.997 -18.384 1.00 79.94 105 PHE A C 1
ATOM 867 O O . PHE A 1 105 ? -10.559 -0.678 -19.136 1.00 79.94 105 PHE A O 1
ATOM 874 N N . GLY A 1 106 ? -9.162 -2.243 -18.318 1.00 73.38 106 GLY A N 1
ATOM 875 C CA . GLY A 1 106 ? -9.632 -3.338 -19.155 1.00 73.38 106 GLY A CA 1
ATOM 876 C C . GLY A 1 106 ? -11.120 -3.661 -18.982 1.00 73.38 106 GLY A C 1
ATOM 877 O O . GLY A 1 106 ? -11.757 -3.381 -17.965 1.00 73.38 106 GLY A O 1
ATOM 878 N N . ASP A 1 107 ? -11.689 -4.327 -19.987 1.00 65.81 107 ASP A N 1
ATOM 879 C CA . ASP A 1 107 ? -13.126 -4.629 -20.078 1.00 65.81 107 ASP A CA 1
ATOM 880 C C . ASP A 1 107 ? -13.650 -5.635 -19.027 1.00 65.81 107 ASP A C 1
ATOM 882 O O . ASP A 1 107 ? -14.851 -5.917 -18.976 1.00 65.81 107 ASP A O 1
ATOM 886 N N . THR A 1 108 ? -12.772 -6.178 -18.183 1.00 60.12 108 THR A N 1
ATOM 887 C CA . THR A 1 108 ? -12.995 -7.371 -17.351 1.00 60.12 108 THR A CA 1
ATOM 888 C C . THR A 1 108 ? -13.961 -7.173 -16.173 1.00 60.12 108 THR A C 1
ATOM 890 O O . THR A 1 108 ? -14.274 -8.137 -15.479 1.00 60.12 108 THR A O 1
ATOM 893 N N . TYR A 1 109 ? -14.479 -5.960 -15.952 1.00 61.00 109 TYR A N 1
ATOM 894 C CA . TYR A 1 109 ? -15.161 -5.608 -14.696 1.00 61.00 109 TYR A CA 1
ATOM 895 C C . TYR A 1 109 ? -16.509 -4.888 -14.859 1.00 61.00 109 TYR A C 1
ATOM 897 O O . TYR A 1 109 ? -17.064 -4.369 -13.894 1.00 61.00 109 TYR A O 1
ATOM 905 N N . LYS A 1 110 ? -17.072 -4.859 -16.075 1.00 61.56 110 LYS A N 1
ATOM 906 C CA . LYS A 1 110 ? -18.177 -3.948 -16.440 1.00 61.56 110 LYS A CA 1
ATOM 907 C C . LYS A 1 110 ? -19.493 -4.095 -15.657 1.00 61.56 110 LYS A C 1
ATOM 909 O O . LYS A 1 110 ? -20.315 -3.190 -15.746 1.00 61.56 110 LYS A O 1
ATOM 914 N N . ASN A 1 111 ? -19.709 -5.177 -14.904 1.00 75.12 111 ASN A N 1
ATOM 915 C CA . ASN A 1 111 ? -21.019 -5.471 -14.300 1.00 75.12 111 ASN A CA 1
ATOM 916 C C . ASN A 1 111 ? -21.027 -5.608 -12.768 1.00 75.12 111 ASN A C 1
ATOM 918 O O . ASN A 1 111 ? -22.109 -5.729 -12.200 1.00 75.12 111 ASN A O 1
ATOM 922 N N . ASP A 1 112 ? -19.871 -5.597 -12.099 1.00 87.94 112 ASP A N 1
ATOM 923 C CA . ASP A 1 112 ? -19.800 -5.710 -10.638 1.00 87.94 112 ASP A CA 1
ATOM 924 C C . ASP A 1 112 ? -18.716 -4.774 -10.081 1.00 87.94 112 ASP A C 1
ATOM 926 O O . ASP A 1 112 ? -17.527 -5.048 -10.281 1.00 87.94 112 ASP A O 1
ATOM 930 N N . PRO A 1 113 ? -19.091 -3.681 -9.384 1.00 89.00 113 PRO A N 1
ATOM 931 C CA . PRO A 1 113 ? -18.121 -2.719 -8.866 1.00 89.00 113 PRO A CA 1
ATOM 932 C C . PRO A 1 113 ? -17.136 -3.361 -7.885 1.00 89.00 113 PRO A C 1
ATOM 934 O O . PRO A 1 113 ? -16.000 -2.908 -7.795 1.00 89.00 113 PRO A O 1
ATOM 937 N N . ARG A 1 114 ? -17.510 -4.459 -7.213 1.00 90.88 114 ARG A N 1
ATOM 938 C CA . ARG A 1 114 ? -16.641 -5.148 -6.248 1.00 90.88 114 ARG A CA 1
ATOM 939 C C . ARG A 1 114 ? -15.361 -5.675 -6.880 1.00 90.88 114 ARG A C 1
ATOM 941 O O . ARG A 1 114 ? -14.366 -5.799 -6.187 1.00 90.88 114 ARG A O 1
ATOM 948 N N . LEU A 1 115 ? -15.361 -5.982 -8.176 1.00 89.44 115 LEU A N 1
ATOM 949 C CA . LEU A 1 115 ? -14.171 -6.501 -8.854 1.00 89.44 115 LEU A CA 1
ATOM 950 C C . LEU A 1 115 ? -13.138 -5.408 -9.172 1.00 89.44 115 LEU A C 1
ATOM 952 O O . LEU A 1 115 ? -11.988 -5.725 -9.467 1.00 89.44 115 LEU A O 1
ATOM 956 N N . LEU A 1 116 ? -13.541 -4.135 -9.096 1.00 89.38 116 LEU A N 1
ATOM 957 C CA . LEU A 1 116 ? -12.670 -2.971 -9.271 1.00 89.38 116 LEU A CA 1
ATOM 958 C C . LEU A 1 116 ? -12.035 -2.500 -7.957 1.00 89.38 116 LEU A C 1
ATOM 960 O O . LEU A 1 116 ? -11.207 -1.594 -7.988 1.00 89.38 116 LEU A O 1
ATOM 964 N N . THR A 1 117 ? -12.426 -3.072 -6.817 1.00 92.00 117 THR A N 1
ATOM 965 C CA . THR A 1 117 ? -11.973 -2.608 -5.506 1.00 92.00 117 THR A CA 1
ATOM 966 C C . THR A 1 117 ? -10.567 -3.090 -5.177 1.00 92.00 117 THR A C 1
ATOM 968 O O . THR A 1 117 ? -10.114 -4.147 -5.640 1.00 92.00 117 THR A O 1
ATOM 971 N N . LEU A 1 118 ? -9.884 -2.347 -4.308 1.00 92.56 118 LEU A N 1
ATOM 972 C CA . LEU A 1 118 ? -8.610 -2.782 -3.758 1.00 92.56 118 LEU A CA 1
ATOM 973 C C . LEU A 1 118 ? -8.801 -4.021 -2.874 1.00 92.56 118 LEU A C 1
ATOM 975 O O . LEU A 1 118 ? -7.953 -4.914 -2.903 1.00 92.56 118 LEU A O 1
ATOM 979 N N . TYR A 1 119 ? -9.937 -4.147 -2.176 1.00 94.62 119 TYR A N 1
ATOM 980 C CA . TYR A 1 119 ? -10.308 -5.361 -1.448 1.00 94.62 119 TYR A CA 1
ATOM 981 C C . TYR A 1 119 ? -10.215 -6.605 -2.334 1.00 94.62 119 TYR A C 1
ATOM 983 O O . TYR A 1 119 ? -9.566 -7.578 -1.949 1.00 94.62 119 TYR A O 1
ATOM 991 N N . HIS A 1 120 ? -10.803 -6.583 -3.535 1.00 93.00 120 HIS A N 1
ATOM 992 C CA . HIS A 1 120 ? -10.762 -7.732 -4.440 1.00 93.00 120 HIS A CA 1
ATOM 993 C C . HIS A 1 120 ? -9.325 -8.104 -4.817 1.00 93.00 120 HIS A C 1
ATOM 995 O O . HIS A 1 120 ? -8.942 -9.274 -4.728 1.00 93.00 120 HIS A O 1
ATOM 1001 N N . ARG A 1 121 ? -8.502 -7.107 -5.163 1.00 92.62 121 ARG A N 1
ATOM 1002 C CA . ARG A 1 121 ? -7.083 -7.313 -5.492 1.00 92.62 121 ARG A CA 1
ATOM 1003 C C . ARG A 1 121 ? -6.311 -7.891 -4.301 1.00 92.62 121 ARG A C 1
ATOM 1005 O O . ARG A 1 121 ? -5.575 -8.863 -4.455 1.00 92.62 121 ARG A O 1
ATOM 1012 N N . GLN A 1 122 ? -6.524 -7.365 -3.096 1.00 94.75 122 GLN A N 1
ATOM 1013 C CA . GLN A 1 122 ? -5.889 -7.861 -1.872 1.00 94.75 122 GLN A CA 1
ATOM 1014 C C . GLN A 1 122 ? -6.322 -9.297 -1.535 1.00 94.75 122 GLN A C 1
ATOM 1016 O O . GLN A 1 122 ? -5.486 -10.107 -1.127 1.00 94.75 122 GLN A O 1
ATOM 1021 N N . MET A 1 123 ? -7.590 -9.660 -1.756 1.00 95.38 123 MET A N 1
ATOM 1022 C CA . MET A 1 123 ? -8.059 -11.033 -1.541 1.00 95.38 123 MET A CA 1
ATOM 1023 C C . MET A 1 123 ? -7.395 -12.024 -2.499 1.00 95.38 123 MET A C 1
ATOM 1025 O O . MET A 1 123 ? -7.044 -13.124 -2.075 1.00 95.38 123 MET A O 1
ATOM 1029 N N . GLN A 1 124 ? -7.127 -11.638 -3.751 1.00 94.25 124 GLN A N 1
ATOM 1030 C CA . GLN A 1 124 ? -6.365 -12.480 -4.682 1.00 94.25 124 GLN A CA 1
ATOM 1031 C C . GLN A 1 124 ? -4.935 -12.751 -4.184 1.00 94.25 124 GLN A C 1
ATOM 1033 O O . GLN A 1 124 ? -4.425 -13.861 -4.346 1.00 94.25 124 GLN A O 1
ATOM 1038 N N . LEU A 1 125 ? -4.292 -11.774 -3.536 1.00 95.44 125 LEU A N 1
ATOM 1039 C CA . LEU A 1 125 ? -2.966 -11.959 -2.935 1.00 95.44 125 LEU A CA 1
ATOM 1040 C C . LEU A 1 125 ? -3.016 -12.905 -1.725 1.00 95.44 125 LEU A C 1
ATOM 1042 O O . LEU A 1 125 ? -2.165 -13.785 -1.597 1.00 95.44 125 LEU A O 1
ATOM 1046 N N . ILE A 1 126 ? -4.039 -12.780 -0.872 1.00 94.38 126 ILE A N 1
ATOM 1047 C CA . ILE A 1 126 ? -4.259 -13.697 0.260 1.00 94.38 126 ILE A CA 1
ATOM 1048 C C . ILE A 1 126 ? -4.529 -15.122 -0.237 1.00 94.38 126 ILE A C 1
ATOM 1050 O O . ILE A 1 126 ? -3.991 -16.082 0.315 1.00 94.38 126 ILE A O 1
ATOM 1054 N N . GLN A 1 127 ? -5.341 -15.279 -1.285 1.00 94.44 127 GLN A N 1
ATOM 1055 C CA . GLN A 1 127 ? -5.601 -16.576 -1.911 1.00 94.44 127 GLN A CA 1
ATOM 1056 C C . GLN A 1 127 ? -4.303 -17.206 -2.423 1.00 94.44 127 GLN A C 1
ATOM 1058 O O . GLN A 1 127 ? -4.026 -18.354 -2.082 1.00 94.44 127 GLN A O 1
ATOM 1063 N N . MET A 1 128 ? -3.474 -16.436 -3.136 1.00 94.69 128 MET A N 1
ATOM 1064 C CA . MET A 1 128 ? -2.164 -16.889 -3.611 1.00 94.69 128 MET A CA 1
ATOM 1065 C C . MET A 1 128 ? -1.250 -17.333 -2.455 1.00 94.69 128 MET A C 1
ATOM 1067 O O . MET A 1 128 ? -0.612 -18.378 -2.541 1.00 94.69 128 MET A O 1
ATOM 1071 N N . GLN A 1 129 ? -1.215 -16.593 -1.341 1.00 93.38 129 GLN A N 1
ATOM 1072 C CA . GLN A 1 129 ? -0.427 -16.963 -0.155 1.00 93.38 129 GLN A CA 1
ATOM 1073 C C . GLN A 1 129 ? -0.937 -18.243 0.537 1.00 93.38 129 GLN A C 1
ATOM 1075 O O . GLN A 1 129 ? -0.177 -18.945 1.211 1.00 93.38 129 GLN A O 1
ATOM 1080 N N . ASN A 1 130 ? -2.231 -18.539 0.407 1.00 93.69 130 ASN A N 1
ATOM 1081 C CA . ASN A 1 130 ? -2.858 -19.722 0.989 1.00 93.69 130 ASN A CA 1
ATOM 1082 C C . ASN A 1 130 ? -2.728 -20.976 0.114 1.00 93.69 130 ASN A C 1
ATOM 1084 O O . ASN A 1 130 ? -3.068 -22.067 0.581 1.00 93.69 130 ASN A O 1
ATOM 1088 N N . GLU A 1 131 ? -2.227 -20.857 -1.119 1.00 94.19 131 GLU A N 1
ATOM 1089 C CA . GLU A 1 131 ? -1.954 -22.013 -1.968 1.00 94.19 131 GLU A CA 1
ATOM 1090 C C . GLU A 1 131 ? -0.953 -22.969 -1.290 1.00 94.19 131 GLU A C 1
ATOM 1092 O O . GLU A 1 131 ? 0.049 -22.523 -0.726 1.00 94.19 131 GLU A O 1
ATOM 1097 N N . PRO A 1 132 ? -1.148 -24.300 -1.375 1.00 94.12 132 PRO A N 1
ATOM 1098 C CA . PRO A 1 132 ? -0.223 -25.269 -0.778 1.00 94.12 132 PRO A CA 1
ATOM 1099 C C . PRO A 1 132 ? 1.221 -25.157 -1.290 1.00 94.12 132 PRO A C 1
ATOM 1101 O O . PRO A 1 132 ? 2.160 -25.548 -0.600 1.00 94.12 132 PRO A O 1
ATOM 1104 N N . THR A 1 133 ? 1.392 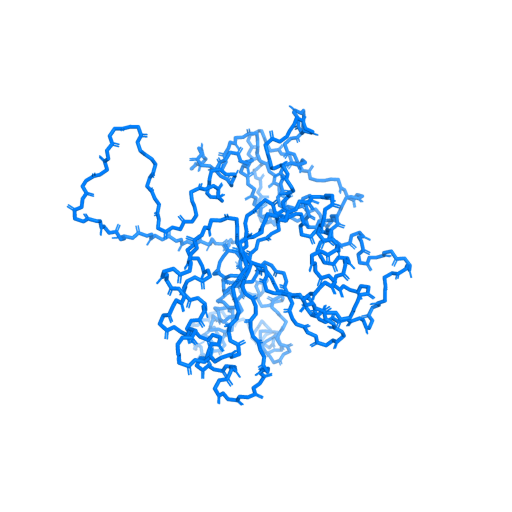-24.643 -2.507 1.00 92.38 133 THR A N 1
ATOM 1105 C CA . THR A 1 133 ? 2.680 -24.399 -3.167 1.00 92.38 133 THR A CA 1
ATOM 1106 C C . THR A 1 133 ? 3.409 -23.171 -2.630 1.00 92.38 133 THR A C 1
ATOM 1108 O O . THR A 1 133 ? 4.610 -23.032 -2.861 1.00 92.38 133 THR A O 1
ATOM 1111 N N . TRP A 1 134 ? 2.725 -22.281 -1.908 1.00 95.44 134 TRP A N 1
ATOM 1112 C CA . TRP A 1 134 ? 3.338 -21.081 -1.365 1.00 95.44 134 TRP A CA 1
ATOM 1113 C C . TRP A 1 134 ? 4.184 -21.403 -0.126 1.00 95.44 134 TRP A C 1
ATOM 1115 O O . TRP A 1 134 ? 3.677 -21.691 0.962 1.00 95.44 134 TRP A O 1
ATOM 1125 N N . ASN A 1 135 ? 5.510 -21.328 -0.266 1.00 94.44 135 ASN A N 1
ATOM 1126 C CA . ASN A 1 135 ? 6.417 -21.490 0.870 1.00 94.44 135 ASN A CA 1
ATOM 1127 C C . ASN A 1 135 ? 6.240 -20.360 1.904 1.00 94.44 135 ASN A C 1
ATOM 1129 O O . ASN A 1 135 ? 6.701 -19.244 1.695 1.00 94.44 135 ASN A O 1
ATOM 1133 N N . LYS A 1 136 ? 5.648 -20.654 3.066 1.00 92.06 136 LYS A N 1
ATOM 1134 C CA . LYS A 1 136 ? 5.432 -19.658 4.136 1.00 92.06 136 LYS A CA 1
ATOM 1135 C C . LYS A 1 136 ? 6.718 -19.104 4.764 1.00 92.06 136 LYS A C 1
ATOM 1137 O O . LYS A 1 136 ? 6.662 -18.052 5.388 1.00 92.06 136 LYS A O 1
ATOM 1142 N N . ASN A 1 137 ? 7.855 -19.774 4.570 1.00 92.94 137 ASN A N 1
ATOM 1143 C CA . ASN A 1 137 ? 9.184 -19.309 4.981 1.00 92.94 137 ASN A CA 1
ATOM 1144 C C . ASN A 1 137 ? 9.987 -18.749 3.785 1.00 92.94 137 ASN A C 1
ATOM 1146 O O . ASN A 1 137 ? 11.203 -18.929 3.719 1.00 92.94 137 ASN A O 1
ATOM 1150 N N . GLY A 1 138 ? 9.301 -18.168 2.795 1.00 93.94 138 GLY A N 1
ATOM 1151 C CA . GLY A 1 138 ? 9.909 -17.525 1.626 1.00 93.94 138 GLY A CA 1
ATOM 1152 C C . GLY A 1 138 ? 10.489 -16.132 1.913 1.00 93.94 138 GLY A C 1
ATOM 1153 O O . GLY A 1 138 ? 10.541 -15.715 3.074 1.00 93.94 138 GLY A O 1
ATOM 1154 N N . PRO A 1 139 ? 10.951 -15.413 0.871 1.00 97.25 139 PRO A N 1
ATOM 1155 C CA . PRO A 1 139 ? 11.481 -14.060 1.021 1.00 97.25 139 PRO A CA 1
ATOM 1156 C C . PRO A 1 139 ? 10.419 -13.090 1.553 1.00 97.25 139 PRO A C 1
ATOM 1158 O O . PRO A 1 139 ? 9.215 -13.271 1.363 1.00 97.25 139 PRO A O 1
ATOM 1161 N N . THR A 1 140 ? 10.874 -12.026 2.210 1.00 97.75 140 THR A N 1
ATOM 1162 C CA . THR A 1 140 ? 9.978 -10.988 2.724 1.00 97.75 140 THR A CA 1
ATOM 1163 C C . THR A 1 140 ? 9.385 -10.179 1.572 1.00 97.75 140 THR A C 1
ATOM 1165 O O . THR A 1 140 ? 10.117 -9.671 0.724 1.00 97.75 140 THR A O 1
ATOM 1168 N N . ALA A 1 141 ? 8.067 -9.987 1.598 1.00 97.69 141 ALA A N 1
ATOM 1169 C CA . ALA A 1 141 ? 7.360 -9.045 0.740 1.00 97.69 141 ALA A CA 1
ATOM 1170 C C . ALA A 1 141 ? 6.631 -7.994 1.590 1.00 97.69 141 ALA A C 1
ATOM 1172 O O . ALA A 1 141 ? 5.922 -8.346 2.535 1.00 97.69 141 ALA A O 1
ATOM 1173 N N . VAL A 1 142 ? 6.805 -6.713 1.264 1.00 97.81 142 VAL A N 1
ATOM 1174 C CA . VAL A 1 142 ? 6.147 -5.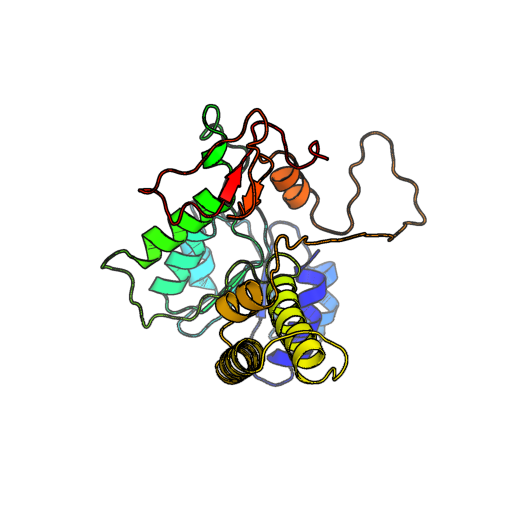578 1.923 1.00 97.81 142 VAL A CA 1
ATOM 1175 C C . VAL A 1 142 ? 5.299 -4.844 0.890 1.00 97.81 142 VAL A C 1
ATOM 1177 O O . VAL A 1 142 ? 5.818 -4.134 0.035 1.00 97.81 142 VAL A O 1
ATOM 1180 N N . LEU A 1 143 ? 3.991 -5.056 0.965 1.00 96.94 143 LEU A N 1
ATOM 1181 C CA . LEU A 1 143 ? 3.028 -4.512 0.014 1.00 96.94 143 LEU A CA 1
ATOM 1182 C C . LEU A 1 143 ? 2.422 -3.203 0.517 1.00 96.94 143 LEU A C 1
ATOM 1184 O O . LEU A 1 143 ? 2.353 -2.998 1.733 1.00 96.94 143 LEU A O 1
ATOM 1188 N N . ASP A 1 144 ? 1.937 -2.370 -0.407 1.00 95.75 144 ASP A N 1
ATOM 1189 C CA . ASP A 1 144 ? 1.137 -1.178 -0.097 1.00 95.75 144 ASP A CA 1
ATOM 1190 C C . ASP A 1 144 ? 1.844 -0.259 0.925 1.00 95.75 144 ASP 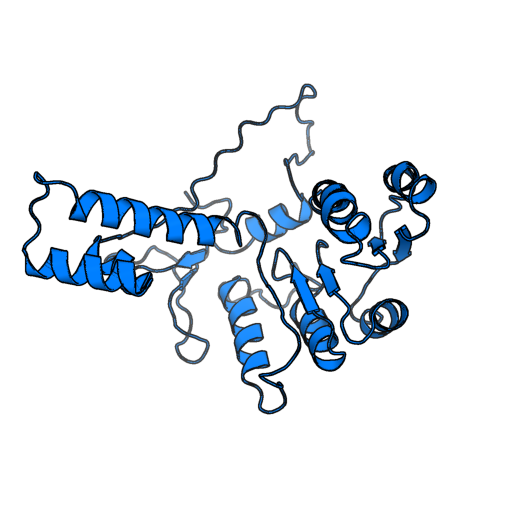A C 1
ATOM 1192 O O . ASP A 1 144 ? 1.256 0.206 1.905 1.00 95.75 144 ASP A O 1
ATOM 1196 N N . HIS A 1 145 ? 3.154 -0.041 0.748 1.00 97.38 145 HIS A N 1
ATOM 1197 C CA . HIS A 1 145 ? 4.012 0.600 1.750 1.00 97.38 145 HIS A CA 1
ATOM 1198 C C . HIS A 1 145 ? 4.582 1.953 1.311 1.00 97.38 145 HIS A C 1
ATOM 1200 O O . HIS A 1 145 ? 5.791 2.189 1.346 1.00 97.38 145 HIS A O 1
ATOM 1206 N N . GLY A 1 146 ? 3.691 2.859 0.911 1.00 95.62 146 GLY A N 1
ATOM 1207 C CA . GLY A 1 146 ? 3.989 4.269 0.669 1.00 95.62 146 GLY A CA 1
ATOM 1208 C C . GLY A 1 146 ? 3.590 5.167 1.846 1.00 95.62 146 GLY A C 1
ATOM 1209 O O . GLY A 1 146 ? 3.819 4.850 3.018 1.00 95.62 146 GLY A O 1
ATOM 1210 N N . CYS A 1 147 ? 2.983 6.314 1.533 1.00 95.94 147 CYS A N 1
ATOM 1211 C CA . CYS A 1 147 ? 2.369 7.186 2.536 1.00 95.94 147 CYS A CA 1
ATOM 1212 C C . CYS A 1 147 ? 1.006 6.628 2.990 1.00 95.94 147 CYS A C 1
ATOM 1214 O O . CYS A 1 147 ? 0.801 6.340 4.172 1.00 95.94 147 CYS A O 1
ATOM 1216 N N . ASN A 1 148 ? 0.091 6.446 2.042 1.00 96.25 148 ASN A N 1
ATOM 1217 C CA . ASN A 1 148 ? -1.291 6.018 2.223 1.00 96.25 148 ASN A CA 1
ATOM 1218 C C . ASN A 1 148 ? -1.721 5.220 0.984 1.00 96.25 148 ASN A C 1
ATOM 1220 O O . ASN A 1 148 ? -2.188 5.829 0.030 1.00 96.25 148 ASN A O 1
ATOM 1224 N N . PRO A 1 149 ? -1.555 3.887 0.978 1.00 95.81 149 PRO A N 1
ATOM 1225 C CA . PRO A 1 149 ? -1.290 3.009 2.123 1.00 95.81 149 PRO A CA 1
ATOM 1226 C C . PRO A 1 149 ? 0.184 2.998 2.584 1.00 95.81 149 PRO A C 1
ATOM 1228 O O . PRO A 1 149 ? 1.073 3.477 1.888 1.00 95.81 149 PRO A O 1
ATOM 1231 N N . GLY A 1 150 ? 0.442 2.501 3.802 1.00 97.50 150 GLY A N 1
ATOM 1232 C CA . GLY A 1 150 ? 1.787 2.433 4.399 1.00 97.50 150 GLY A CA 1
ATOM 1233 C C . GLY A 1 150 ? 1.921 3.255 5.682 1.00 97.50 150 GLY A C 1
ATOM 1234 O O . GLY A 1 150 ? 1.441 2.831 6.740 1.00 97.50 150 GLY A O 1
ATOM 1235 N N . LEU A 1 151 ? 2.558 4.429 5.610 1.00 98.31 151 LEU A N 1
ATOM 1236 C CA . LEU A 1 151 ? 2.826 5.326 6.746 1.00 98.31 151 LEU A CA 1
ATOM 1237 C C . LEU A 1 151 ? 1.603 5.585 7.636 1.00 98.31 151 LEU A C 1
ATOM 1239 O O . LEU A 1 151 ? 1.713 5.565 8.865 1.00 98.31 151 LEU A O 1
ATOM 1243 N N . VAL A 1 152 ? 0.421 5.753 7.046 1.00 98.56 152 VAL A N 1
ATOM 1244 C CA . VAL A 1 152 ? -0.824 5.967 7.799 1.00 98.56 152 VAL A CA 1
ATOM 1245 C C . VAL A 1 152 ? -1.167 4.820 8.753 1.00 98.56 152 VAL A C 1
ATOM 1247 O O . VAL A 1 152 ? -1.679 5.068 9.843 1.00 98.56 152 VAL A O 1
ATOM 1250 N N . SER A 1 153 ? -0.787 3.578 8.437 1.00 98.25 153 SER A N 1
ATOM 1251 C CA . SER A 1 153 ? -0.936 2.447 9.365 1.00 98.25 153 SER A CA 1
ATOM 1252 C C . SER A 1 153 ? -0.055 2.609 10.608 1.00 98.25 153 SER A C 1
ATOM 1254 O O . SER A 1 153 ? -0.445 2.225 11.715 1.00 98.25 153 SER A O 1
ATOM 1256 N N . HIS A 1 154 ? 1.135 3.200 10.459 1.00 98.38 154 HIS A N 1
ATOM 1257 C CA . HIS A 1 154 ? 2.001 3.530 11.590 1.00 98.38 154 HIS A CA 1
ATOM 1258 C C . HIS A 1 154 ? 1.421 4.676 12.424 1.00 98.38 154 HIS A C 1
ATOM 1260 O O . HIS A 1 154 ? 1.452 4.598 13.655 1.00 98.38 154 HIS A O 1
ATOM 1266 N N . PHE A 1 155 ? 0.836 5.691 11.781 1.00 98.69 155 PHE A N 1
ATOM 1267 C CA . PHE A 1 155 ? 0.153 6.779 12.482 1.00 98.69 155 PHE A CA 1
ATOM 1268 C C . PHE A 1 155 ? -1.040 6.292 13.295 1.00 98.69 155 PHE A C 1
ATOM 1270 O O . PHE A 1 155 ? -1.138 6.660 14.462 1.00 98.69 155 PHE A O 1
ATOM 1277 N N . VAL A 1 156 ? -1.876 5.399 12.759 1.00 98.62 156 VAL A N 1
ATOM 1278 C CA . VAL A 1 156 ? -2.989 4.806 13.521 1.00 98.62 156 VAL A CA 1
ATOM 1279 C C . VAL A 1 156 ? -2.474 4.087 14.769 1.00 98.62 156 VAL A C 1
ATOM 1281 O O . VAL A 1 156 ? -2.960 4.329 15.873 1.00 98.62 156 VAL A O 1
ATOM 1284 N N . LYS A 1 157 ? -1.429 3.259 14.638 1.00 98.62 157 LYS A N 1
ATOM 1285 C CA . LYS A 1 157 ? -0.822 2.567 15.788 1.00 98.62 157 LYS A CA 1
ATOM 1286 C C . LYS A 1 157 ? -0.289 3.545 16.835 1.00 98.62 157 LYS A C 1
ATOM 1288 O O . LYS A 1 157 ? -0.483 3.316 18.028 1.00 98.62 157 LYS A O 1
ATOM 1293 N N . ARG A 1 158 ? 0.385 4.618 16.412 1.00 98.44 158 ARG A N 1
ATOM 1294 C CA . ARG A 1 158 ? 0.905 5.653 17.318 1.00 98.44 158 ARG A CA 1
ATOM 1295 C C . ARG A 1 158 ? -0.233 6.402 18.013 1.00 98.44 158 ARG A C 1
ATOM 1297 O O . ARG A 1 158 ? -0.212 6.487 19.236 1.00 98.44 158 ARG A O 1
ATOM 1304 N N . ALA A 1 159 ? -1.251 6.824 17.266 1.00 98.50 159 ALA A N 1
ATOM 1305 C CA . ALA A 1 159 ? -2.424 7.519 17.787 1.00 98.50 159 ALA A CA 1
ATOM 1306 C C . ALA A 1 159 ? -3.177 6.682 18.831 1.00 98.50 159 ALA A C 1
ATOM 1308 O O . ALA A 1 159 ? -3.503 7.195 19.898 1.00 98.50 159 ALA A O 1
ATOM 1309 N N . LEU A 1 160 ? -3.391 5.383 18.584 1.00 98.69 160 LEU A N 1
ATOM 1310 C CA . LEU A 1 160 ? -4.014 4.479 19.561 1.00 98.69 160 LEU A CA 1
ATOM 1311 C C . LEU A 1 160 ? -3.206 4.388 20.862 1.00 98.69 160 LEU A C 1
ATOM 1313 O O . LEU A 1 160 ? -3.780 4.427 21.949 1.00 98.69 160 LEU A O 1
ATOM 1317 N N . ILE A 1 161 ? -1.874 4.299 20.766 1.00 98.44 161 ILE A N 1
ATOM 1318 C CA . ILE A 1 161 ? -1.006 4.283 21.950 1.00 98.44 161 ILE A CA 1
ATOM 1319 C C . ILE A 1 161 ? -1.088 5.626 22.690 1.00 98.44 161 ILE A C 1
ATOM 1321 O O . ILE A 1 161 ? -1.237 5.621 23.910 1.00 98.44 161 ILE A O 1
ATOM 1325 N N . ASP A 1 162 ? -1.013 6.758 21.983 1.00 98.12 162 ASP A N 1
ATOM 1326 C CA . ASP A 1 162 ? -1.089 8.097 22.586 1.00 98.12 162 ASP A CA 1
ATOM 1327 C C . ASP A 1 162 ? -2.423 8.332 23.299 1.00 98.12 162 ASP A C 1
ATOM 1329 O O . ASP A 1 162 ? -2.438 8.750 24.459 1.00 98.12 162 ASP A O 1
ATOM 1333 N N . MET A 1 163 ? -3.541 8.005 22.646 1.00 96.81 163 MET A N 1
ATOM 1334 C CA . MET A 1 163 ? -4.879 8.140 23.225 1.00 96.81 163 MET A CA 1
ATOM 1335 C C . MET A 1 163 ? -5.044 7.258 24.465 1.00 96.81 163 MET A C 1
ATOM 1337 O O . MET A 1 163 ? -5.455 7.749 25.515 1.00 96.81 163 MET A O 1
ATOM 1341 N N . ALA A 1 164 ? -4.652 5.982 24.396 1.00 96.38 164 ALA A N 1
ATOM 1342 C CA . ALA A 1 164 ? -4.731 5.081 25.545 1.00 96.38 164 ALA A CA 1
ATOM 1343 C C . ALA A 1 164 ? -3.830 5.530 26.705 1.00 96.38 164 ALA A C 1
ATOM 1345 O O . ALA A 1 164 ? -4.243 5.470 27.863 1.00 96.38 164 ALA A O 1
ATOM 1346 N N . GLN A 1 165 ? -2.622 6.026 26.424 1.00 96.06 165 GLN A N 1
ATOM 1347 C CA . GLN A 1 165 ? -1.743 6.590 27.451 1.00 96.06 165 GLN A CA 1
ATOM 1348 C C . GLN A 1 165 ? -2.347 7.846 28.087 1.00 96.06 165 GLN A C 1
ATOM 1350 O O . GLN A 1 165 ? -2.268 8.000 29.306 1.00 96.06 165 GLN A O 1
ATOM 1355 N N . CYS A 1 166 ? -2.970 8.719 27.292 1.00 95.06 166 CYS A N 1
ATOM 1356 C CA . CYS A 1 166 ? -3.666 9.902 27.789 1.00 95.06 166 CYS A CA 1
ATOM 1357 C C . CYS A 1 166 ? -4.798 9.510 28.751 1.00 95.06 166 CYS A C 1
ATOM 1359 O O . CYS A 1 166 ? -4.794 9.947 29.900 1.00 95.06 166 CYS A O 1
ATOM 1361 N N . VAL A 1 167 ? -5.679 8.598 28.329 1.00 94.44 167 VAL A N 1
ATOM 1362 C CA . VAL A 1 167 ? -6.813 8.095 29.123 1.00 94.44 167 VAL A CA 1
ATOM 1363 C C . VAL A 1 167 ? -6.359 7.423 30.426 1.00 94.44 167 VAL A C 1
ATOM 1365 O O . VAL A 1 167 ? -6.913 7.678 31.492 1.00 94.44 167 VAL A O 1
ATOM 1368 N N . VAL A 1 168 ? -5.316 6.588 30.382 1.00 93.12 168 VAL A N 1
ATOM 1369 C CA . VAL A 1 168 ? -4.792 5.896 31.575 1.00 93.12 168 VAL A CA 1
ATOM 1370 C C . VAL A 1 168 ? -4.159 6.871 32.576 1.00 93.12 168 VAL A C 1
ATOM 1372 O O . VAL A 1 168 ? -4.228 6.641 33.792 1.00 93.12 168 VAL A O 1
ATOM 1375 N N . ASN A 1 169 ? -3.519 7.935 32.091 1.00 91.75 169 ASN A N 1
ATOM 1376 C CA . ASN A 1 169 ? -2.787 8.886 32.928 1.00 91.75 169 ASN A CA 1
ATOM 1377 C C . ASN A 1 169 ? -3.648 10.055 33.421 1.00 91.75 169 ASN A C 1
ATOM 1379 O O . ASN A 1 169 ? -3.299 10.677 34.429 1.00 91.75 169 ASN A O 1
ATOM 1383 N N . ASP A 1 170 ? -4.761 10.351 32.754 1.00 88.88 170 ASP A N 1
ATOM 1384 C CA . ASP A 1 170 ? -5.657 11.421 33.163 1.00 88.88 170 ASP A CA 1
ATOM 1385 C C . ASP A 1 170 ? -6.480 11.022 34.398 1.00 88.88 170 ASP A C 1
ATOM 1387 O O . ASP A 1 170 ? -7.269 10.080 34.397 1.00 88.88 170 ASP A O 1
ATOM 1391 N N . LYS A 1 171 ? -6.310 11.787 35.480 1.00 76.75 171 LYS A N 1
ATOM 1392 C CA . LYS A 1 171 ? -7.068 11.609 36.727 1.00 76.75 171 LYS A CA 1
ATOM 1393 C C . LYS A 1 171 ? -8.512 12.110 36.623 1.00 76.75 171 LYS A C 1
ATOM 1395 O O . LYS A 1 171 ? -9.288 11.854 37.538 1.00 76.75 171 LYS A O 1
ATOM 1400 N N . LYS A 1 172 ? -8.847 12.868 35.574 1.00 80.44 172 LYS A N 1
ATOM 1401 C CA . LYS A 1 172 ? -10.184 13.429 35.337 1.00 80.44 172 LYS A CA 1
ATOM 1402 C C . LYS A 1 172 ? -11.044 12.555 34.428 1.00 80.44 172 LYS A C 1
ATOM 1404 O O . LYS A 1 172 ? -12.260 12.731 34.420 1.00 80.44 172 LYS A O 1
ATOM 1409 N N . THR A 1 173 ? -10.440 11.632 33.684 1.00 74.56 173 THR A N 1
ATOM 1410 C CA . THR A 1 173 ? -11.177 10.722 32.812 1.00 74.56 173 THR A CA 1
ATOM 1411 C C . THR A 1 173 ? -11.960 9.711 33.655 1.00 74.56 173 THR A C 1
ATOM 1413 O O . THR A 1 173 ? -11.407 9.034 34.523 1.00 74.56 173 THR A O 1
ATOM 1416 N N . LEU A 1 174 ? -13.267 9.619 33.404 1.00 77.81 174 LEU A N 1
ATOM 1417 C CA . LEU A 1 174 ? -14.197 8.749 34.125 1.00 77.81 174 LEU A CA 1
ATOM 1418 C C . LEU A 1 174 ? -14.206 7.337 33.519 1.00 77.81 174 LEU A C 1
ATOM 1420 O O . LEU A 1 174 ? -15.216 6.911 32.970 1.00 77.81 174 LEU A O 1
ATOM 1424 N N . ILE A 1 175 ? -13.083 6.622 33.612 1.00 89.12 175 ILE A N 1
ATOM 1425 C CA . ILE A 1 175 ? -13.037 5.176 33.340 1.00 89.12 175 ILE A CA 1
ATOM 1426 C C . ILE A 1 175 ? -12.999 4.388 34.648 1.00 89.12 175 ILE A C 1
ATOM 1428 O O . ILE A 1 175 ? -12.388 4.798 35.640 1.00 89.12 175 ILE A O 1
ATOM 1432 N N . SER A 1 176 ? -13.650 3.233 34.655 1.00 91.00 176 SER A N 1
ATOM 1433 C CA . SER A 1 176 ? -13.602 2.298 35.770 1.00 91.00 176 SER A CA 1
ATOM 1434 C C . SER A 1 176 ? -12.187 1.722 35.958 1.00 91.00 176 SER A C 1
ATOM 1436 O O . SER A 1 176 ? -11.384 1.665 35.018 1.00 91.00 176 SER A O 1
ATOM 1438 N N . PRO A 1 177 ? -11.853 1.226 37.165 1.00 90.25 177 PRO A N 1
ATOM 1439 C CA . PRO A 1 177 ? -10.592 0.521 37.393 1.00 90.25 177 PRO A CA 1
ATOM 1440 C C . PRO A 1 177 ? -10.379 -0.687 36.463 1.00 90.25 177 PRO A C 1
ATOM 1442 O O . PRO A 1 177 ? -9.237 -0.983 36.114 1.00 90.25 177 PRO A O 1
ATOM 1445 N N . GLY A 1 178 ? -11.464 -1.361 36.055 1.00 94.12 178 GLY A N 1
ATOM 1446 C CA . GLY A 1 178 ? -11.426 -2.483 35.113 1.00 94.12 178 GLY A CA 1
ATOM 1447 C C . GLY A 1 178 ? -11.004 -2.040 33.713 1.00 94.12 178 GLY A C 1
ATOM 1448 O O . GLY A 1 178 ? -9.990 -2.514 33.211 1.00 94.12 178 GLY A O 1
ATOM 1449 N N . GLU A 1 179 ? -11.689 -1.043 33.146 1.00 93.81 179 GLU A N 1
ATOM 1450 C CA . GLU A 1 179 ? -11.350 -0.468 31.831 1.00 93.81 179 GLU A CA 1
ATOM 1451 C C . GLU A 1 179 ? -9.911 0.055 31.793 1.00 93.81 179 GLU A C 1
ATOM 1453 O O . GLU A 1 179 ? -9.182 -0.147 30.820 1.00 93.81 179 GLU A O 1
ATOM 1458 N N . LYS A 1 180 ? -9.457 0.674 32.890 1.00 94.56 180 LYS A N 1
ATOM 1459 C CA . LYS A 1 180 ? -8.067 1.118 33.024 1.00 94.56 180 LYS A CA 1
ATOM 1460 C C . LYS A 1 180 ? -7.083 -0.047 32.955 1.00 94.56 180 LYS A C 1
ATOM 1462 O O . LYS A 1 180 ? -6.048 0.068 32.297 1.00 94.56 180 LYS A O 1
ATOM 1467 N N . SER A 1 181 ? -7.384 -1.149 33.640 1.00 95.94 181 SER A N 1
ATOM 1468 C CA . SER A 1 181 ? -6.550 -2.353 33.630 1.00 95.94 181 SER A CA 1
ATOM 1469 C C . SER A 1 181 ? -6.503 -2.989 32.238 1.00 95.94 181 SER A C 1
ATOM 1471 O O . SER A 1 181 ? -5.418 -3.339 31.764 1.00 95.94 181 SER A O 1
ATOM 1473 N N . ASP A 1 182 ? -7.642 -3.057 31.550 1.00 97.50 182 ASP A N 1
ATOM 1474 C CA . ASP A 1 182 ? -7.739 -3.608 30.198 1.00 97.50 182 ASP A CA 1
ATOM 1475 C C . ASP A 1 182 ? -6.958 -2.764 29.182 1.00 97.50 182 ASP A C 1
ATOM 1477 O O . ASP A 1 182 ? -6.168 -3.310 28.406 1.00 97.50 182 ASP A O 1
ATOM 1481 N N . LEU A 1 183 ? -7.068 -1.430 29.246 1.00 96.69 183 LEU A N 1
ATOM 1482 C CA . LEU A 1 183 ? -6.273 -0.515 28.417 1.00 96.69 183 LEU A CA 1
ATOM 1483 C C . LEU A 1 183 ? -4.770 -0.680 28.665 1.00 96.69 183 LEU A C 1
ATOM 1485 O O . LEU A 1 183 ? -3.984 -0.741 27.718 1.00 96.69 183 LEU A O 1
ATOM 1489 N N . GLN A 1 184 ? -4.345 -0.798 29.926 1.00 97.00 184 GLN A N 1
ATOM 1490 C CA . GLN A 1 184 ? -2.938 -1.030 30.271 1.00 97.00 184 GLN A CA 1
ATOM 1491 C C . GLN A 1 184 ? -2.420 -2.369 29.729 1.00 97.00 184 GLN A C 1
ATOM 1493 O O . GLN A 1 184 ? -1.285 -2.449 29.245 1.00 97.00 184 GLN A O 1
ATOM 1498 N N . LYS A 1 185 ? -3.244 -3.421 29.778 1.00 98.31 185 LYS A N 1
ATOM 1499 C CA . LYS A 1 185 ? -2.915 -4.733 29.211 1.00 98.31 185 LYS A CA 1
ATOM 1500 C C . LYS A 1 185 ? -2.786 -4.663 27.688 1.00 98.31 185 LYS A C 1
ATOM 1502 O O . LYS A 1 185 ? -1.790 -5.159 27.151 1.00 98.31 185 LYS A O 1
ATOM 1507 N N . ALA A 1 186 ? -3.734 -4.024 27.006 1.00 98.31 186 ALA A N 1
ATOM 1508 C CA . ALA A 1 186 ? -3.708 -3.843 25.556 1.00 98.31 186 ALA A CA 1
ATOM 1509 C C . ALA A 1 186 ? -2.491 -3.008 25.110 1.00 98.31 186 ALA A C 1
ATOM 1511 O O . ALA A 1 186 ? -1.774 -3.396 24.188 1.00 98.31 186 ALA A O 1
ATOM 1512 N N . LEU A 1 187 ? -2.157 -1.937 25.842 1.00 97.75 187 LEU A N 1
ATOM 1513 C CA . LEU A 1 187 ? -0.944 -1.135 25.627 1.00 97.75 187 LEU A CA 1
ATOM 1514 C C . LEU A 1 187 ? 0.334 -1.975 25.741 1.00 97.75 187 LEU A C 1
ATOM 1516 O O . LEU A 1 187 ? 1.212 -1.900 24.881 1.00 97.75 187 LEU A O 1
ATOM 1520 N N . LYS A 1 188 ? 0.444 -2.788 26.799 1.00 98.06 188 LYS A N 1
ATOM 1521 C CA . LYS A 1 188 ? 1.620 -3.635 27.048 1.00 98.06 188 LYS A CA 1
ATOM 1522 C C . LYS A 1 188 ? 1.811 -4.692 25.960 1.00 98.06 188 LYS A C 1
ATOM 1524 O O . LYS A 1 188 ? 2.943 -4.985 25.583 1.00 98.06 188 LYS A O 1
ATOM 1529 N N . THR A 1 189 ? 0.714 -5.273 25.488 1.00 98.00 189 THR A N 1
ATOM 1530 C CA . THR A 1 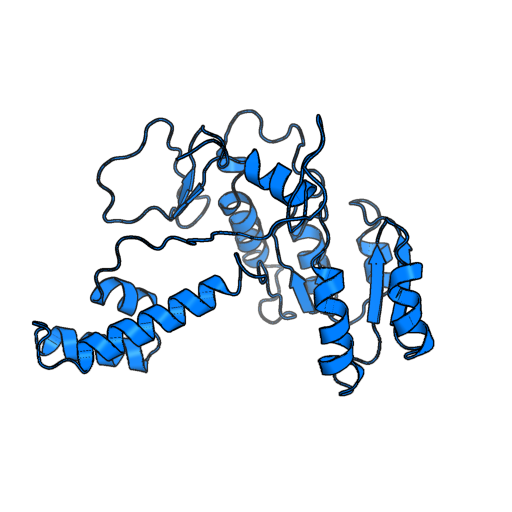189 ? 0.716 -6.342 24.477 1.00 98.00 189 THR A CA 1
ATOM 1531 C C . THR A 1 189 ? 0.708 -5.817 23.043 1.00 98.00 189 THR A C 1
ATOM 1533 O O . THR A 1 189 ? 0.906 -6.605 22.123 1.00 98.00 189 THR A O 1
ATOM 1536 N N . LYS A 1 190 ? 0.557 -4.497 22.850 1.00 97.69 190 LYS A N 1
ATOM 1537 C CA . LYS A 1 190 ? 0.371 -3.851 21.540 1.00 97.69 190 LYS A CA 1
ATOM 1538 C C . LYS A 1 190 ? -0.813 -4.445 20.765 1.00 97.69 190 LYS A C 1
ATOM 1540 O O . LYS A 1 190 ? -0.751 -4.602 19.547 1.00 97.69 190 LYS A O 1
ATOM 1545 N N . ASP A 1 191 ? -1.888 -4.764 21.479 1.00 98.44 191 ASP A N 1
ATOM 1546 C CA . ASP A 1 191 ? -3.134 -5.261 20.901 1.00 98.44 191 ASP A CA 1
ATOM 1547 C C . ASP A 1 191 ? -3.944 -4.085 20.334 1.00 98.44 191 ASP A C 1
ATOM 1549 O O . ASP A 1 191 ? -4.783 -3.487 21.006 1.00 98.44 191 ASP A O 1
ATOM 1553 N N . TYR A 1 192 ? -3.608 -3.676 19.109 1.00 98.50 192 TYR A N 1
ATOM 1554 C CA . TYR A 1 192 ? -4.206 -2.503 18.466 1.00 98.50 192 TYR A CA 1
ATOM 1555 C C . TYR A 1 192 ? -5.722 -2.618 18.230 1.00 98.50 192 TYR A C 1
ATOM 1557 O O . TYR A 1 192 ? -6.404 -1.626 18.491 1.00 98.50 192 TYR A O 1
ATOM 1565 N N . PRO A 1 193 ? -6.279 -3.768 17.793 1.00 97.94 193 PRO A N 1
ATOM 1566 C CA . PRO A 1 193 ? -7.729 -3.944 17.726 1.00 97.94 193 PRO A CA 1
ATOM 1567 C C . PRO A 1 193 ? -8.402 -3.739 19.086 1.00 97.94 193 PRO A C 1
ATOM 1569 O O . PRO A 1 193 ? -9.381 -2.998 19.179 1.00 97.94 193 PRO A O 1
ATOM 1572 N N . GLN A 1 194 ? -7.838 -4.313 20.156 1.00 98.25 194 GLN A N 1
ATOM 1573 C CA . GLN A 1 194 ? -8.378 -4.128 21.501 1.00 98.25 194 GLN A CA 1
ATOM 1574 C C . GLN A 1 194 ? -8.252 -2.676 21.977 1.00 98.25 194 GLN A C 1
ATOM 1576 O O . GLN A 1 194 ? -9.169 -2.166 22.616 1.00 98.25 194 GLN A O 1
ATOM 1581 N N . LEU A 1 195 ? -7.153 -1.984 21.652 1.00 98.44 195 LEU A N 1
ATOM 1582 C CA . LEU A 1 195 ? -7.007 -0.555 21.948 1.00 98.44 195 LEU A CA 1
ATOM 1583 C C . LEU A 1 195 ? -8.094 0.273 21.261 1.00 98.44 195 LEU A C 1
ATOM 1585 O O . LEU A 1 195 ? -8.716 1.098 21.920 1.00 98.44 195 LEU A O 1
ATOM 1589 N N . ALA A 1 196 ? -8.342 0.048 19.969 1.00 98.31 196 ALA A N 1
ATOM 1590 C CA . ALA A 1 196 ? -9.379 0.766 19.231 1.00 98.31 196 ALA A CA 1
ATOM 1591 C C . ALA A 1 196 ? -10.775 0.520 19.826 1.00 98.31 196 ALA A C 1
ATOM 1593 O O . ALA A 1 196 ? -11.537 1.469 19.997 1.00 98.31 196 ALA A O 1
ATOM 1594 N N . TYR A 1 197 ? -11.075 -0.726 20.209 1.00 97.94 197 TYR A N 1
ATOM 1595 C CA . TYR A 1 197 ? -12.333 -1.087 20.862 1.00 97.94 197 TYR A CA 1
ATOM 1596 C C . TYR A 1 197 ? -12.505 -0.410 22.231 1.00 97.94 197 TYR A C 1
ATOM 1598 O O . TYR A 1 197 ? -13.528 0.220 22.479 1.00 97.94 197 TYR A O 1
ATOM 1606 N N . LEU A 1 198 ? -11.502 -0.497 23.112 1.00 96.75 198 LEU A N 1
ATOM 1607 C CA . LEU A 1 198 ? -11.560 0.079 24.464 1.00 96.75 198 LEU A CA 1
ATOM 1608 C C . LEU A 1 198 ? -11.575 1.614 24.468 1.00 96.75 198 LEU A C 1
ATOM 1610 O O . LEU A 1 198 ? -12.080 2.218 25.408 1.00 96.75 198 LEU A O 1
ATOM 1614 N N . LEU A 1 199 ? -11.006 2.240 23.437 1.00 96.44 199 LEU A N 1
ATOM 1615 C CA . LEU A 1 199 ? -11.065 3.688 23.217 1.00 96.44 199 LEU A CA 1
ATOM 1616 C C . LEU A 1 199 ? -12.358 4.140 22.524 1.00 96.44 199 LEU A C 1
ATOM 1618 O O . LEU A 1 199 ? -12.513 5.330 22.260 1.00 96.44 199 LEU A O 1
ATOM 1622 N N . ASP A 1 200 ? -13.258 3.206 22.212 1.00 96.19 200 ASP A N 1
ATOM 1623 C CA . ASP A 1 200 ? -14.499 3.441 21.478 1.00 96.19 200 ASP A CA 1
ATOM 1624 C C . ASP A 1 200 ? -14.297 4.158 20.129 1.00 96.19 200 ASP A C 1
ATOM 1626 O O . ASP A 1 200 ? -15.099 4.993 19.708 1.00 96.19 200 ASP A O 1
ATOM 1630 N N . ILE A 1 201 ? -13.208 3.835 19.421 1.00 98.00 201 ILE A N 1
ATOM 1631 C CA . ILE A 1 201 ? -12.930 4.412 18.104 1.00 98.00 201 ILE A CA 1
ATOM 1632 C C . ILE A 1 201 ? -13.968 3.899 17.108 1.00 98.00 201 ILE A C 1
ATOM 1634 O O . ILE A 1 201 ? -14.040 2.705 16.816 1.00 98.00 201 ILE A O 1
ATOM 1638 N N . LYS A 1 202 ? -14.769 4.821 16.574 1.00 98.12 202 LYS A N 1
ATOM 1639 C CA . LYS A 1 202 ? -15.840 4.506 15.622 1.00 98.12 202 LYS A CA 1
ATOM 1640 C C . LYS A 1 202 ? -15.387 4.585 14.171 1.00 98.12 202 LYS A C 1
ATOM 1642 O O . LYS A 1 202 ? -15.645 3.666 13.401 1.00 98.12 202 LYS A O 1
ATOM 1647 N N . ALA A 1 203 ? -14.666 5.645 13.829 1.00 97.69 203 ALA A N 1
ATOM 1648 C CA . ALA A 1 203 ? -14.198 5.905 12.479 1.00 97.69 203 ALA A CA 1
ATOM 1649 C C . ALA A 1 203 ? -12.739 6.364 12.496 1.00 97.69 203 ALA A C 1
ATOM 1651 O O . ALA A 1 203 ? -12.292 7.045 13.422 1.00 97.69 203 ALA A O 1
ATOM 1652 N N . ILE A 1 204 ? -12.006 5.993 11.450 1.00 98.44 204 ILE A N 1
ATOM 1653 C CA . ILE A 1 204 ? -10.649 6.464 11.180 1.00 98.44 204 ILE A CA 1
ATOM 1654 C C . ILE A 1 204 ? -10.654 6.980 9.751 1.00 98.44 204 ILE A C 1
ATOM 1656 O O . ILE A 1 204 ? -10.847 6.209 8.816 1.00 98.44 204 ILE A O 1
ATOM 1660 N N . HIS A 1 205 ? -10.444 8.280 9.585 1.00 98.31 205 HIS A N 1
ATOM 1661 C CA . HIS A 1 205 ? -10.291 8.882 8.268 1.00 98.31 205 HIS A CA 1
ATOM 1662 C C . HIS A 1 205 ? -8.811 9.074 7.964 1.00 98.31 205 HIS A C 1
ATOM 1664 O O . HIS A 1 205 ? -8.049 9.562 8.806 1.00 98.31 205 HIS A O 1
ATOM 1670 N N . ILE A 1 206 ? -8.415 8.737 6.739 1.00 98.06 206 ILE A N 1
ATOM 1671 C CA . ILE A 1 206 ? -7.139 9.179 6.185 1.00 98.06 206 ILE A CA 1
ATOM 1672 C C . ILE A 1 206 ? -7.339 10.609 5.680 1.00 98.06 206 ILE A C 1
ATOM 1674 O O . ILE A 1 206 ? -7.649 10.849 4.519 1.00 98.06 206 ILE A O 1
ATOM 1678 N N . SER A 1 207 ? -7.266 11.558 6.611 1.00 97.06 207 SER A N 1
ATOM 1679 C CA . SER A 1 207 ? -7.574 12.965 6.354 1.00 97.06 207 SER A CA 1
ATOM 1680 C C . SER A 1 207 ? -6.362 13.698 5.787 1.00 97.06 207 SER A C 1
ATOM 1682 O O . SER A 1 207 ? -5.513 14.179 6.539 1.00 97.06 207 SER A O 1
ATOM 1684 N N . GLU A 1 208 ? -6.300 13.805 4.465 1.00 97.44 208 GLU A N 1
ATOM 1685 C CA . GLU A 1 208 ? -5.240 14.509 3.747 1.00 97.44 208 GLU A CA 1
ATOM 1686 C C . GLU A 1 208 ? -5.732 15.843 3.170 1.00 97.44 208 GLU A C 1
ATOM 1688 O O . GLU A 1 208 ? -6.855 15.967 2.676 1.00 97.44 208 GLU A O 1
ATOM 1693 N N . ARG A 1 209 ? -4.875 16.866 3.234 1.00 97.50 209 ARG A N 1
ATOM 1694 C CA . ARG A 1 209 ? -5.093 18.148 2.563 1.00 97.50 209 ARG A CA 1
ATOM 1695 C C . ARG A 1 209 ? -3.782 18.641 1.968 1.00 97.50 209 ARG A C 1
ATOM 1697 O O . ARG A 1 209 ? -2.957 19.208 2.679 1.00 97.50 209 ARG A O 1
ATOM 1704 N N . ASP A 1 210 ? -3.638 18.475 0.659 1.00 97.50 210 ASP A N 1
ATOM 1705 C CA . ASP A 1 210 ? -2.540 19.068 -0.097 1.00 97.50 210 ASP A CA 1
ATOM 1706 C C . ASP A 1 210 ? -2.840 20.557 -0.365 1.00 97.50 210 ASP A C 1
ATOM 1708 O O . ASP A 1 210 ? -3.921 20.931 -0.837 1.00 97.50 210 ASP A O 1
ATOM 1712 N N . THR A 1 211 ? -1.906 21.429 0.015 1.00 97.69 211 THR A N 1
ATOM 1713 C CA . THR A 1 211 ? -1.977 22.885 -0.201 1.00 97.69 211 THR A CA 1
ATOM 1714 C C . THR A 1 211 ? -0.842 23.397 -1.082 1.00 97.69 211 THR A C 1
ATOM 1716 O O . THR A 1 211 ? -0.581 24.602 -1.102 1.00 97.69 211 THR A O 1
ATOM 1719 N N . GLN A 1 212 ? -0.118 22.508 -1.760 1.00 97.50 212 GLN A N 1
ATOM 1720 C CA . GLN A 1 212 ? 0.935 22.889 -2.688 1.00 97.50 212 GLN A CA 1
ATOM 1721 C C . GLN A 1 212 ? 0.343 23.693 -3.849 1.00 97.50 212 GLN A C 1
ATOM 1723 O O . GLN A 1 212 ? -0.720 23.382 -4.383 1.00 97.50 212 GLN A O 1
ATOM 1728 N N . ILE A 1 213 ? 1.056 24.747 -4.239 1.00 95.69 213 ILE A N 1
ATOM 1729 C CA . ILE A 1 213 ? 0.687 25.629 -5.345 1.00 95.69 213 ILE A CA 1
ATOM 1730 C C . ILE A 1 213 ? 1.874 25.784 -6.292 1.00 95.69 213 ILE A C 1
ATOM 1732 O O . ILE A 1 213 ? 3.031 25.742 -5.870 1.00 95.69 213 ILE A O 1
ATOM 1736 N N . THR A 1 214 ? 1.584 25.973 -7.575 1.00 95.44 214 THR A N 1
ATOM 1737 C CA . THR A 1 214 ? 2.574 26.248 -8.620 1.00 95.44 214 THR A CA 1
ATOM 1738 C C . THR A 1 214 ? 2.539 27.723 -9.008 1.00 95.44 214 THR A C 1
ATOM 1740 O O . THR A 1 214 ? 1.512 28.389 -8.884 1.00 95.44 214 THR A O 1
ATOM 1743 N N . ASN A 1 215 ? 3.661 28.241 -9.515 1.00 96.50 215 ASN A N 1
ATOM 1744 C CA . ASN A 1 215 ? 3.705 29.590 -10.094 1.00 96.50 215 ASN A CA 1
ATOM 1745 C C . ASN A 1 215 ? 3.099 29.639 -11.506 1.00 96.50 215 ASN A C 1
ATOM 1747 O O . ASN A 1 215 ? 2.756 30.715 -11.990 1.00 96.50 215 ASN A O 1
ATOM 1751 N N . ASP A 1 216 ? 2.954 28.479 -12.148 1.00 95.50 216 ASP A N 1
ATOM 1752 C CA . ASP A 1 216 ? 2.280 28.335 -13.431 1.00 95.50 216 ASP A CA 1
ATOM 1753 C C . ASP A 1 216 ? 0.812 27.956 -13.202 1.00 95.50 216 ASP A C 1
ATOM 1755 O O . ASP A 1 216 ? 0.544 26.937 -12.555 1.00 95.50 216 ASP A O 1
ATOM 1759 N N . PRO A 1 217 ? -0.155 28.743 -13.706 1.00 95.19 217 PRO A N 1
ATOM 1760 C CA . PRO A 1 217 ? -1.562 28.406 -13.581 1.00 95.19 217 PRO A CA 1
ATOM 1761 C C . PRO A 1 217 ? -1.903 27.172 -14.423 1.00 95.19 217 PRO A C 1
ATOM 1763 O O . PRO A 1 217 ? -1.406 27.006 -15.540 1.00 95.19 217 PRO A O 1
ATOM 1766 N N . LYS A 1 218 ? -2.822 26.348 -13.906 1.00 97.19 218 LYS A N 1
ATOM 1767 C CA . LYS A 1 218 ? -3.384 25.196 -14.619 1.00 97.19 218 LYS A CA 1
ATOM 1768 C C . LYS A 1 218 ? -3.912 25.617 -15.995 1.00 97.19 218 LYS A C 1
ATOM 1770 O O . LYS A 1 218 ? -4.730 26.535 -16.101 1.00 97.19 218 LYS A O 1
ATOM 1775 N N . LYS A 1 219 ? -3.521 24.892 -17.042 1.00 97.19 219 LYS A N 1
ATOM 1776 C CA . LYS A 1 219 ? -3.989 25.127 -18.411 1.00 97.19 219 LYS A CA 1
ATOM 1777 C C . LYS A 1 219 ? -5.333 24.443 -18.681 1.00 97.19 219 LYS A C 1
ATOM 1779 O O . LYS A 1 219 ? -5.773 23.513 -17.990 1.00 97.19 219 LYS A O 1
ATOM 1784 N N . VAL A 1 220 ? -6.016 24.924 -19.719 1.00 97.31 220 VAL A N 1
ATOM 1785 C CA . VAL A 1 220 ? -7.212 24.266 -20.264 1.00 97.31 220 VAL A CA 1
ATOM 1786 C C . VAL A 1 220 ? -6.810 22.887 -20.794 1.00 97.31 220 VAL A C 1
ATOM 1788 O O . VAL A 1 220 ? -5.768 22.761 -21.430 1.00 97.31 220 VAL A O 1
ATOM 1791 N N . ASN A 1 221 ? -7.630 21.867 -20.530 1.00 96.38 221 ASN A N 1
ATOM 1792 C CA . ASN A 1 221 ? -7.387 20.466 -20.913 1.00 96.38 221 ASN A CA 1
ATOM 1793 C C . ASN A 1 221 ? -6.108 19.830 -20.333 1.00 96.38 221 ASN A C 1
ATOM 1795 O O . ASN A 1 221 ? -5.627 18.829 -20.851 1.00 96.38 221 ASN A O 1
ATOM 1799 N N . GLU A 1 222 ? -5.576 20.383 -19.245 1.00 95.56 222 GLU A N 1
ATOM 1800 C CA . GLU A 1 222 ? -4.476 19.796 -18.476 1.00 95.56 222 GLU A CA 1
ATOM 1801 C C . GLU A 1 222 ? -5.010 19.177 -17.178 1.00 95.56 222 GLU A C 1
ATOM 1803 O O . GLU A 1 222 ? -5.881 19.766 -16.529 1.00 95.56 222 GLU A O 1
ATOM 1808 N N . PHE A 1 223 ? -4.484 18.017 -16.784 1.00 94.25 223 PHE A N 1
ATOM 1809 C CA . PHE A 1 223 ? -4.660 17.466 -15.440 1.00 94.25 223 PHE A CA 1
ATOM 1810 C C . PHE A 1 223 ? -3.373 17.725 -14.653 1.00 94.25 223 PHE A C 1
ATOM 1812 O O . PHE A 1 223 ? -2.286 17.430 -15.143 1.00 94.25 223 PHE A O 1
ATOM 1819 N N . VAL A 1 224 ? -3.488 18.296 -13.453 1.00 95.19 224 VAL A N 1
ATOM 1820 C CA . VAL A 1 224 ? -2.344 18.627 -12.592 1.00 95.19 224 VAL A CA 1
ATOM 1821 C C . VAL A 1 224 ? -2.514 17.908 -11.264 1.00 95.19 224 VAL A C 1
ATOM 1823 O O . VAL A 1 224 ? -3.600 17.925 -10.691 1.00 95.19 224 VAL A O 1
ATOM 1826 N N . ASN A 1 225 ? -1.439 17.289 -10.788 1.00 95.75 225 ASN A N 1
ATOM 1827 C CA . ASN A 1 225 ? -1.370 16.606 -9.505 1.00 95.75 225 ASN A CA 1
ATOM 1828 C C . ASN A 1 225 ? 0.058 16.721 -8.941 1.00 95.75 225 ASN A C 1
ATOM 1830 O O . ASN A 1 225 ? 1.000 17.020 -9.679 1.00 95.75 225 ASN A O 1
ATOM 1834 N N . THR A 1 226 ? 0.226 16.487 -7.642 1.00 94.94 226 THR A N 1
ATOM 1835 C CA . THR A 1 226 ? 1.532 16.495 -6.956 1.00 94.94 226 THR A CA 1
ATOM 1836 C C . THR A 1 226 ? 2.225 15.131 -6.992 1.00 94.94 226 THR A C 1
ATOM 1838 O O . THR A 1 226 ? 3.428 15.027 -6.736 1.00 94.94 226 THR A O 1
ATOM 1841 N N . TRP A 1 227 ? 1.496 14.092 -7.399 1.00 94.31 227 TRP A N 1
ATOM 1842 C CA . TRP A 1 227 ? 1.989 12.740 -7.633 1.00 94.31 227 TRP A CA 1
ATOM 1843 C C . TRP A 1 227 ? 1.451 12.181 -8.965 1.00 94.31 227 TRP A C 1
ATOM 1845 O O . TRP A 1 227 ? 1.140 12.951 -9.873 1.00 94.31 227 TRP A O 1
ATOM 1855 N N . SER A 1 228 ? 1.455 10.855 -9.136 1.00 93.69 228 SER A N 1
ATOM 1856 C CA . SER A 1 228 ? 1.107 10.190 -10.402 1.00 93.69 228 SER A CA 1
ATOM 1857 C C . SER A 1 228 ? -0.251 10.655 -10.935 1.00 93.69 228 SER A C 1
ATOM 1859 O O . SER A 1 228 ? -1.239 10.663 -10.203 1.00 93.69 228 SER A O 1
ATOM 1861 N N . ILE A 1 229 ? -0.296 11.052 -12.208 1.00 94.06 229 ILE A N 1
ATOM 1862 C CA . ILE A 1 229 ? -1.557 11.371 -12.889 1.00 94.06 229 ILE A CA 1
ATOM 1863 C C . ILE A 1 229 ? -2.299 10.078 -13.212 1.00 94.06 229 ILE A C 1
ATOM 1865 O O . ILE A 1 229 ? -3.487 9.991 -12.932 1.00 94.06 229 ILE A O 1
ATOM 1869 N N . ASP A 1 230 ? -1.592 9.077 -13.742 1.00 90.31 230 ASP A N 1
ATOM 1870 C CA . ASP A 1 230 ? -2.186 7.793 -14.126 1.00 90.31 230 ASP A CA 1
ATOM 1871 C C . ASP A 1 230 ? -2.712 7.032 -12.904 1.00 90.31 230 ASP A C 1
ATOM 1873 O O . ASP A 1 230 ? -3.848 6.569 -12.920 1.00 90.31 230 ASP A O 1
ATOM 1877 N N . GLY A 1 231 ? -1.936 7.011 -11.812 1.00 90.69 231 GLY A N 1
ATOM 1878 C CA . GLY A 1 231 ? -2.355 6.380 -10.554 1.00 90.69 231 GLY A CA 1
ATOM 1879 C C . GLY A 1 231 ? -3.592 7.055 -9.956 1.00 90.69 231 GLY A C 1
ATOM 1880 O O . GLY A 1 231 ? -4.581 6.391 -9.661 1.00 90.69 231 GLY A O 1
ATOM 1881 N N . LEU A 1 232 ? -3.604 8.395 -9.883 1.00 92.81 232 LEU A N 1
ATOM 1882 C CA . LEU A 1 232 ? -4.793 9.121 -9.431 1.00 92.81 232 LEU A CA 1
ATOM 1883 C C . LEU A 1 232 ? -5.986 8.890 -10.365 1.00 92.81 232 LEU A C 1
ATOM 1885 O O . LEU A 1 232 ? -7.112 8.793 -9.892 1.00 92.81 232 LEU A O 1
ATOM 1889 N N . ALA A 1 233 ? -5.775 8.832 -11.680 1.00 89.69 233 ALA A N 1
ATOM 1890 C CA . ALA A 1 233 ? -6.855 8.619 -12.635 1.00 89.69 233 ALA A CA 1
ATOM 1891 C C . ALA A 1 233 ? -7.509 7.243 -12.460 1.00 89.69 233 ALA A C 1
ATOM 1893 O O . ALA A 1 233 ? -8.736 7.162 -12.509 1.00 89.69 233 ALA A O 1
ATOM 1894 N N . GLU A 1 234 ? -6.717 6.193 -12.231 1.00 88.81 234 GLU A N 1
ATOM 1895 C CA . GLU A 1 234 ? -7.214 4.854 -11.908 1.00 88.81 234 GLU A CA 1
ATOM 1896 C C . GLU A 1 234 ? -8.038 4.860 -10.614 1.00 88.81 234 GLU A C 1
ATOM 1898 O O . GLU A 1 234 ? -9.217 4.495 -10.626 1.00 88.81 234 GLU A O 1
ATOM 1903 N N . GLU A 1 235 ? -7.451 5.334 -9.513 1.00 87.88 235 GLU A N 1
ATOM 1904 C CA . GLU A 1 235 ? -8.114 5.380 -8.205 1.00 87.88 235 GLU A CA 1
ATOM 1905 C C . GLU A 1 235 ? -9.392 6.230 -8.243 1.00 87.88 235 GLU A C 1
ATOM 1907 O O . GLU A 1 235 ? -10.421 5.881 -7.666 1.00 87.88 235 GLU A O 1
ATOM 1912 N N . ALA A 1 236 ? -9.364 7.344 -8.973 1.00 88.31 236 ALA A N 1
ATOM 1913 C CA . ALA A 1 236 ? -10.477 8.277 -9.059 1.00 88.31 236 ALA A CA 1
ATOM 1914 C C . ALA A 1 236 ? -11.709 7.705 -9.769 1.00 88.31 236 ALA A C 1
ATOM 1916 O O . ALA A 1 236 ? -12.832 8.154 -9.504 1.00 88.31 236 ALA A O 1
ATOM 1917 N N . VAL A 1 237 ? -11.516 6.769 -10.705 1.00 88.62 237 VAL A N 1
ATOM 1918 C CA . VAL A 1 237 ? -12.622 6.122 -11.424 1.00 88.62 237 VAL A CA 1
ATOM 1919 C C . VAL A 1 237 ? -13.066 4.810 -10.794 1.00 88.62 237 VAL A C 1
ATOM 1921 O O . VAL A 1 237 ? -14.141 4.327 -11.163 1.00 88.62 237 VAL A O 1
ATOM 1924 N N . ALA A 1 238 ? -12.290 4.276 -9.851 1.00 90.25 238 ALA A N 1
ATOM 1925 C CA . ALA A 1 238 ? -12.678 3.153 -9.016 1.00 90.25 238 ALA A CA 1
ATOM 1926 C C . ALA A 1 238 ? -13.910 3.508 -8.155 1.00 90.25 238 ALA A C 1
ATOM 1928 O O . ALA A 1 238 ? -14.182 4.690 -7.890 1.00 90.25 238 ALA A O 1
ATOM 1929 N N . PRO A 1 239 ? -14.710 2.508 -7.746 1.00 93.31 239 PRO A N 1
ATOM 1930 C CA . PRO A 1 239 ? -15.819 2.733 -6.826 1.00 93.31 239 PRO A CA 1
ATOM 1931 C C . PRO A 1 239 ? -15.324 3.313 -5.498 1.00 93.31 239 PRO A C 1
ATOM 1933 O O . PRO A 1 239 ? -14.222 3.007 -5.048 1.00 93.31 239 PRO A O 1
ATOM 1936 N N . ALA A 1 240 ? -16.152 4.126 -4.843 1.00 96.00 240 ALA A N 1
ATOM 1937 C CA . ALA A 1 240 ? -15.875 4.533 -3.472 1.00 96.00 240 ALA A CA 1
ATOM 1938 C C . ALA A 1 240 ? -15.821 3.286 -2.581 1.00 96.00 240 ALA A C 1
ATOM 1940 O O . ALA A 1 240 ? -16.756 2.486 -2.585 1.00 96.00 240 ALA A O 1
ATOM 1941 N N . GLU A 1 241 ? -14.741 3.126 -1.825 1.00 96.31 241 GLU A N 1
ATOM 1942 C CA . GLU A 1 241 ? -14.462 1.946 -1.009 1.00 96.31 241 GLU A CA 1
ATOM 1943 C C . GLU A 1 241 ? -14.121 2.377 0.417 1.00 96.31 241 GLU A C 1
ATOM 1945 O O . GLU A 1 241 ? -13.444 3.385 0.633 1.00 96.31 241 GLU A O 1
ATOM 1950 N N . MET A 1 242 ? -14.623 1.637 1.406 1.00 97.12 242 MET A N 1
ATOM 1951 C CA . MET A 1 242 ? -14.372 1.939 2.813 1.00 97.12 242 MET A CA 1
ATOM 1952 C C . MET A 1 242 ? -14.461 0.701 3.700 1.00 97.12 242 MET A C 1
ATOM 1954 O O . MET A 1 242 ? -15.284 -0.191 3.484 1.00 97.12 242 MET A O 1
ATOM 1958 N N . GLY A 1 243 ? -13.663 0.697 4.770 1.00 97.19 243 GLY A N 1
ATOM 1959 C CA . GLY A 1 243 ? -13.872 -0.217 5.888 1.00 97.19 243 GLY A CA 1
ATOM 1960 C C . GLY A 1 243 ? -15.223 0.048 6.548 1.00 97.19 243 GLY A C 1
ATOM 1961 O O . GLY A 1 243 ? -15.535 1.193 6.872 1.00 97.19 243 GLY A O 1
ATOM 1962 N N . TRP A 1 244 ? -16.024 -0.997 6.755 1.00 97.31 244 TRP A N 1
ATOM 1963 C CA . TRP A 1 244 ? -17.377 -0.855 7.289 1.00 97.31 244 TRP A CA 1
ATOM 1964 C C . TRP A 1 244 ? -17.414 -1.154 8.787 1.00 97.31 244 TRP A C 1
ATOM 1966 O O . TRP A 1 244 ? -17.196 -2.285 9.228 1.00 97.31 244 TRP A O 1
ATOM 1976 N N . GLY A 1 245 ? -17.647 -0.115 9.588 1.00 96.88 245 GLY A N 1
ATOM 1977 C CA . GLY A 1 245 ? -17.631 -0.211 11.043 1.00 96.88 245 GLY A CA 1
ATOM 1978 C C . GLY A 1 245 ? -18.875 -0.903 11.602 1.00 96.88 245 GLY A C 1
ATOM 1979 O O . GLY A 1 245 ? -19.994 -0.654 11.173 1.00 96.88 245 GLY A O 1
ATOM 1980 N N . THR A 1 246 ? -18.715 -1.695 12.662 1.00 96.50 246 THR A N 1
ATOM 1981 C CA . THR A 1 246 ? -19.843 -2.359 13.355 1.00 96.50 246 THR A CA 1
ATOM 1982 C C . THR A 1 246 ? -20.820 -1.391 14.031 1.00 96.50 246 THR A C 1
ATOM 1984 O O . THR A 1 246 ? -21.900 -1.791 14.460 1.00 96.50 246 THR A O 1
ATOM 1987 N N . HIS A 1 247 ? -20.437 -0.120 14.163 1.00 97.31 247 HIS A N 1
ATOM 1988 C CA . HIS A 1 247 ? -21.272 0.936 14.725 1.00 97.31 247 HIS A CA 1
ATOM 1989 C C . HIS A 1 247 ? -22.237 1.551 13.701 1.00 97.31 247 HIS A C 1
ATOM 1991 O O . HIS A 1 247 ? -23.169 2.251 14.108 1.00 97.31 247 HIS A O 1
ATOM 1997 N N . GLU A 1 248 ? -22.022 1.293 12.408 1.00 97.56 248 GLU A N 1
ATOM 1998 C CA . GLU A 1 248 ? -22.838 1.829 11.328 1.00 97.56 248 GLU A CA 1
ATOM 1999 C C . GLU A 1 248 ? -24.224 1.183 11.334 1.00 97.56 248 GLU A C 1
ATOM 2001 O O . GLU A 1 248 ? -24.374 -0.040 11.359 1.00 97.56 248 GLU A O 1
ATOM 2006 N N . LYS A 1 249 ? -25.266 2.018 11.333 1.00 96.62 249 LYS A N 1
ATOM 2007 C CA . LYS A 1 249 ? -26.671 1.573 11.422 1.00 96.62 249 LYS A CA 1
ATOM 2008 C C . LYS A 1 249 ? -27.451 1.775 10.132 1.00 96.62 249 LYS A C 1
ATOM 2010 O O . LYS A 1 249 ? -28.557 1.257 10.004 1.00 96.62 249 LYS A O 1
ATOM 2015 N N . ILE A 1 250 ? -26.910 2.575 9.221 1.00 96.75 250 ILE A N 1
ATOM 2016 C CA . ILE A 1 250 ? -27.569 2.981 7.986 1.00 96.75 250 ILE A CA 1
ATOM 2017 C C . ILE A 1 250 ? -26.626 2.622 6.851 1.00 96.75 250 ILE A C 1
ATOM 2019 O O . ILE A 1 250 ? -25.510 3.126 6.783 1.00 96.75 250 ILE A O 1
ATOM 2023 N N . VAL A 1 251 ? -27.084 1.733 5.978 1.00 96.56 251 VAL A N 1
ATOM 2024 C CA . VAL A 1 251 ? -26.347 1.358 4.774 1.00 96.56 251 VAL A CA 1
ATOM 2025 C C . VAL A 1 251 ? -26.615 2.420 3.702 1.00 96.56 251 VAL A C 1
ATOM 2027 O O . VAL A 1 251 ? -27.789 2.712 3.449 1.00 96.56 251 VAL A O 1
ATOM 2030 N N . PRO A 1 252 ? -25.577 3.017 3.090 1.00 95.50 252 PRO A N 1
ATOM 2031 C CA . PRO A 1 252 ? -25.762 4.016 2.046 1.00 95.50 252 PRO A CA 1
ATOM 2032 C C . PRO A 1 252 ? -26.408 3.407 0.796 1.00 95.50 252 PRO A C 1
ATOM 2034 O O . PRO A 1 252 ? -26.261 2.219 0.498 1.00 95.50 252 PRO A O 1
ATOM 2037 N N . GLU A 1 253 ? -27.137 4.235 0.049 1.00 95.06 253 GLU A N 1
ATOM 2038 C CA . GLU A 1 253 ? -27.728 3.821 -1.221 1.00 95.06 253 GLU A CA 1
ATOM 2039 C C . GLU A 1 253 ? -26.634 3.393 -2.210 1.00 95.06 253 GLU A C 1
ATOM 2041 O O . GLU A 1 253 ? -25.581 4.019 -2.315 1.00 95.06 253 GLU A O 1
ATOM 2046 N N . GLY A 1 254 ? -26.878 2.295 -2.930 1.00 94.25 254 GLY A N 1
ATOM 2047 C CA . GLY A 1 254 ? -25.913 1.761 -3.888 1.00 94.25 254 GLY A CA 1
ATOM 2048 C C . GLY A 1 254 ? -24.687 1.100 -3.252 1.00 94.25 254 GLY A C 1
ATOM 2049 O O . GLY A 1 254 ? -23.691 0.931 -3.952 1.00 94.25 254 GLY A O 1
ATOM 2050 N N . ALA A 1 255 ? -24.741 0.734 -1.966 1.00 96.62 255 ALA A N 1
ATOM 2051 C CA . ALA A 1 255 ? -23.711 -0.074 -1.320 1.00 96.62 255 ALA A CA 1
ATOM 2052 C C . ALA A 1 255 ? -23.714 -1.530 -1.807 1.00 96.62 255 ALA A C 1
ATOM 2054 O O . ALA A 1 255 ? -24.762 -2.158 -1.967 1.00 96.62 255 ALA A O 1
ATOM 2055 N N . PHE A 1 256 ? -22.515 -2.076 -1.968 1.00 95.62 256 PHE A N 1
ATOM 2056 C CA . PHE A 1 256 ? -22.230 -3.465 -2.289 1.00 95.62 256 PHE A CA 1
ATOM 2057 C C . PHE A 1 256 ? -21.357 -4.061 -1.185 1.00 95.62 256 PHE A C 1
ATOM 2059 O O . PHE A 1 256 ? -20.361 -3.467 -0.770 1.00 95.62 256 PHE A O 1
ATOM 2066 N N . PHE A 1 257 ? -21.730 -5.258 -0.736 1.00 95.44 257 PHE A N 1
ATOM 2067 C CA . PHE A 1 257 ? -20.969 -6.048 0.228 1.00 95.44 257 PHE A CA 1
ATOM 2068 C C . PHE A 1 257 ? -20.217 -7.171 -0.494 1.00 95.44 257 PHE A C 1
ATOM 2070 O O . PHE A 1 257 ? -20.703 -7.742 -1.480 1.00 95.44 257 PHE A O 1
ATOM 2077 N N . HIS A 1 258 ? -19.031 -7.494 0.009 1.00 94.00 258 HIS A N 1
ATOM 2078 C CA . HIS A 1 258 ? -18.263 -8.656 -0.435 1.00 94.00 258 HIS A CA 1
ATOM 2079 C C . HIS A 1 258 ? -18.872 -9.961 0.107 1.00 94.00 258 HIS A C 1
ATOM 2081 O O . HIS A 1 258 ? -19.561 -9.945 1.127 1.00 94.00 258 HIS A O 1
ATOM 2087 N N . ASP A 1 259 ? -18.663 -11.078 -0.597 1.00 89.38 259 ASP A N 1
ATOM 2088 C CA . ASP A 1 259 ? -19.148 -12.397 -0.160 1.00 89.38 259 ASP A CA 1
ATOM 2089 C C . ASP A 1 259 ? -18.206 -12.983 0.912 1.00 89.38 259 ASP A C 1
ATOM 2091 O O . ASP A 1 259 ? -16.985 -12.860 0.815 1.00 89.38 259 ASP A O 1
ATOM 2095 N N . GLU A 1 260 ? -18.749 -13.670 1.922 1.00 86.19 260 GLU A N 1
ATOM 2096 C CA . GLU A 1 260 ? -17.963 -14.330 2.983 1.00 86.19 260 GLU A CA 1
ATOM 2097 C C . GLU A 1 260 ? -16.970 -15.370 2.444 1.00 86.19 260 GLU A C 1
ATOM 2099 O O . GLU A 1 260 ? -15.968 -15.682 3.088 1.00 86.19 260 GLU A O 1
ATOM 2104 N N . LYS A 1 261 ? -17.217 -15.904 1.244 1.00 86.75 261 LYS A N 1
ATOM 2105 C CA . LYS A 1 261 ? -16.296 -16.807 0.544 1.00 86.75 261 LYS A CA 1
ATOM 2106 C C . LYS A 1 261 ? -15.099 -16.083 -0.069 1.00 86.75 261 LYS A C 1
ATOM 2108 O O . LYS A 1 261 ? -14.106 -16.734 -0.386 1.00 86.75 261 LYS A O 1
ATOM 2113 N N . GLU A 1 262 ? -15.196 -14.772 -0.270 1.00 84.25 262 GLU A N 1
ATOM 2114 C CA . GLU A 1 262 ? -14.161 -13.950 -0.902 1.00 84.25 262 GLU A CA 1
ATOM 2115 C C . GLU A 1 262 ? -13.175 -13.381 0.120 1.00 84.25 262 GLU A C 1
ATOM 2117 O O . GLU A 1 262 ? -12.021 -13.148 -0.233 1.00 84.25 262 GLU A O 1
ATOM 2122 N N . GLY A 1 263 ? -13.584 -13.210 1.382 1.00 91.00 263 GLY A N 1
ATOM 2123 C CA . GLY A 1 263 ? -12.708 -12.694 2.427 1.00 91.00 263 GLY A CA 1
ATOM 2124 C C . GLY A 1 263 ? -13.428 -12.280 3.717 1.00 91.00 263 GLY A C 1
ATOM 2125 O O . GLY A 1 263 ? -14.572 -12.662 3.958 1.00 91.00 263 GLY A O 1
ATOM 2126 N N . PRO A 1 264 ? -12.783 -11.466 4.575 1.00 93.12 264 PRO A N 1
ATOM 2127 C CA . PRO A 1 264 ? -13.275 -11.148 5.921 1.00 93.12 264 PRO A CA 1
ATOM 2128 C C . PRO A 1 264 ? -14.473 -10.182 5.971 1.00 93.12 264 PRO A C 1
ATOM 2130 O O . PRO A 1 264 ? -14.867 -9.791 7.066 1.00 93.12 264 PRO A O 1
ATOM 2133 N N . CYS A 1 265 ? -15.020 -9.759 4.824 1.00 92.94 265 CYS A N 1
ATOM 2134 C CA . CYS A 1 265 ? -16.182 -8.861 4.722 1.00 92.94 265 CYS A CA 1
ATOM 2135 C C . CYS A 1 265 ? -16.107 -7.585 5.584 1.00 92.94 265 CYS A C 1
ATOM 2137 O O . CYS A 1 265 ? -17.112 -7.106 6.102 1.00 92.94 265 CYS A O 1
ATOM 2139 N N . ASN A 1 266 ? -14.908 -7.023 5.749 1.00 94.50 266 ASN A N 1
ATOM 2140 C CA . ASN A 1 266 ? -14.665 -5.833 6.567 1.00 94.50 266 ASN A CA 1
ATOM 2141 C C . ASN A 1 266 ? -14.754 -4.514 5.780 1.00 94.50 266 ASN A C 1
ATOM 2143 O O . ASN A 1 266 ? -14.434 -3.462 6.332 1.00 94.50 266 ASN A O 1
ATOM 2147 N N . GLN A 1 267 ? -15.154 -4.563 4.508 1.00 95.75 267 GLN A N 1
ATOM 2148 C CA . GLN A 1 267 ? -15.277 -3.406 3.622 1.00 95.75 267 GLN A CA 1
ATOM 2149 C C . GLN A 1 267 ? -16.583 -3.461 2.828 1.00 95.75 267 GLN A C 1
ATOM 2151 O O . GLN A 1 267 ? -17.146 -4.538 2.609 1.00 95.75 267 GLN A O 1
ATOM 2156 N N . ILE A 1 268 ? -17.037 -2.291 2.388 1.00 96.88 268 ILE A N 1
ATOM 2157 C CA . ILE A 1 268 ? -18.075 -2.130 1.371 1.00 96.88 268 ILE A CA 1
ATOM 2158 C C . ILE A 1 268 ? -17.551 -1.229 0.257 1.00 96.88 268 ILE A C 1
ATOM 2160 O O . ILE A 1 268 ? -16.645 -0.421 0.476 1.00 96.88 268 ILE A O 1
ATOM 2164 N N . CYS A 1 269 ? -18.177 -1.308 -0.913 1.00 96.50 269 CYS A N 1
ATOM 2165 C CA . CYS A 1 269 ? -17.994 -0.319 -1.968 1.00 96.50 269 CYS A CA 1
ATOM 2166 C C . CYS A 1 269 ? -19.332 0.263 -2.429 1.00 96.50 269 CYS A C 1
ATOM 2168 O O . CYS A 1 269 ? -20.382 -0.344 -2.225 1.00 96.50 269 CYS A O 1
ATOM 2170 N N . LEU A 1 270 ? -19.310 1.433 -3.061 1.00 95.75 270 LEU A N 1
ATOM 2171 C CA . LEU A 1 270 ? -20.494 2.081 -3.621 1.00 95.75 270 LEU A CA 1
ATOM 2172 C C . LEU A 1 270 ? -20.481 2.017 -5.149 1.00 95.75 270 LEU A C 1
ATOM 2174 O O . LEU A 1 270 ? -19.436 1.902 -5.782 1.00 95.75 270 LEU A O 1
ATOM 2178 N N . THR A 1 271 ? -21.656 2.152 -5.759 1.00 92.19 271 THR A N 1
ATOM 2179 C CA . THR A 1 271 ? -21.774 2.328 -7.222 1.00 92.19 271 THR A CA 1
ATOM 2180 C C . THR A 1 271 ? -21.200 3.652 -7.728 1.00 92.19 271 THR A C 1
ATOM 2182 O O . THR A 1 271 ? -20.931 3.792 -8.923 1.00 92.19 271 THR A O 1
ATOM 2185 N N . THR A 1 272 ? -21.023 4.637 -6.847 1.00 93.12 272 THR A N 1
ATOM 2186 C CA . THR A 1 272 ? -20.418 5.925 -7.181 1.00 93.12 272 THR A CA 1
ATOM 2187 C C . THR A 1 272 ? -18.902 5.812 -7.254 1.00 93.12 272 THR A C 1
ATOM 2189 O O . THR A 1 272 ? -18.275 5.033 -6.539 1.00 93.12 272 THR A O 1
ATOM 2192 N N . LYS A 1 273 ? -18.294 6.632 -8.113 1.00 92.56 273 LYS A N 1
ATOM 2193 C CA . LYS A 1 273 ? -16.835 6.758 -8.194 1.00 92.56 273 LYS A CA 1
ATOM 2194 C C . LYS A 1 273 ? -16.288 7.451 -6.948 1.00 92.56 273 LYS A C 1
ATOM 2196 O O . LYS A 1 273 ? -16.907 8.411 -6.478 1.00 92.56 273 LYS A O 1
ATOM 2201 N N . GLY A 1 274 ? -15.114 7.032 -6.479 1.00 92.19 274 GLY A N 1
ATOM 2202 C CA . GLY A 1 274 ? -14.455 7.608 -5.304 1.00 92.19 274 GLY A CA 1
ATOM 2203 C C . GLY A 1 274 ? -14.322 9.130 -5.394 1.00 92.19 274 GLY A C 1
ATOM 2204 O O . GLY A 1 274 ? -14.776 9.846 -4.508 1.00 92.19 274 GLY A O 1
ATOM 2205 N N . MET A 1 275 ? -13.832 9.642 -6.528 1.00 93.31 275 MET A N 1
ATOM 2206 C CA . MET A 1 275 ? -13.623 11.084 -6.732 1.00 93.31 275 MET A CA 1
ATOM 2207 C C . MET A 1 275 ? -14.919 11.921 -6.778 1.00 93.31 275 MET A C 1
ATOM 2209 O O . MET A 1 275 ? -14.863 13.142 -6.657 1.00 93.31 275 MET A O 1
ATOM 2213 N N . ASN A 1 276 ? -16.086 11.284 -6.934 1.00 92.56 276 ASN A N 1
ATOM 2214 C CA . ASN A 1 276 ? -17.400 11.938 -6.983 1.00 92.56 276 ASN A CA 1
ATOM 2215 C C . ASN A 1 276 ? -18.287 11.578 -5.775 1.00 92.56 276 ASN A C 1
ATOM 2217 O O . ASN A 1 276 ? -19.511 11.616 -5.886 1.00 92.56 276 ASN A O 1
ATOM 2221 N N . THR A 1 277 ? -17.689 11.204 -4.644 1.00 93.25 277 THR A N 1
ATOM 2222 C CA . THR A 1 277 ? -18.403 10.853 -3.406 1.00 93.25 277 THR A CA 1
ATOM 2223 C C . THR A 1 277 ? -17.934 11.774 -2.273 1.00 93.25 277 THR A C 1
ATOM 2225 O O . THR A 1 277 ? -16.730 11.882 -2.051 1.00 93.25 277 THR A O 1
ATOM 2228 N N . TRP A 1 278 ? -18.856 12.462 -1.587 1.00 89.69 278 TRP A N 1
ATOM 2229 C CA . TRP A 1 278 ? -18.573 13.431 -0.513 1.00 89.69 278 TRP A CA 1
ATOM 2230 C C . TRP A 1 278 ? -19.663 13.451 0.560 1.00 89.69 278 TRP A C 1
ATOM 2232 O O . TRP A 1 278 ? -20.807 13.043 0.251 1.00 89.69 278 TRP A O 1
#

Organism: NCBI:txid392030

Radius of gyration: 22.2 Å; chains: 1; bounding box: 57×55×59 Å

Sequence (278 aa):
SVSQCTLPLLIDYFLLKKQIHSLTIIDVIDQRARIEPYHKRYNQINYQQEEITVKNYGEILGKYLSDGDILLDLAVNLETRCLLKWCHDHKVCFVNTSVELWDPFGDTYKNDPRLLTLYHRQMQLIQMQNEPTWNKNGPTAVLDHGCNPGLVSHFVKRALIDMAQCVVNDKKTLISPGEKSDLQKALKTKDYPQLAYLLDIKAIHISERDTQITNDPKKVNEFVNTWSIDGLAEEAVAPAEMGWGTHEKIVPEGAFFHDEKEGPCNQICLTTKGMNTW